Protein AF-A0A5C7FVX2-F1 (afdb_monomer)

Solvent-accessible surface area (backbone atoms only — not comparable to full-atom values): 11299 Å² total; per-residue (Å²): 140,82,82,84,81,80,79,76,75,79,78,76,76,77,78,76,92,72,53,63,82,30,28,30,67,42,74,41,25,54,63,59,58,52,49,40,52,74,72,66,53,52,76,73,73,36,56,40,67,46,84,62,44,87,59,34,26,39,33,36,26,33,60,50,100,92,51,70,44,72,27,18,56,64,58,38,46,74,44,75,40,48,85,84,50,41,65,59,50,17,45,56,36,39,66,71,66,55,58,84,66,44,72,50,76,57,78,65,23,32,37,45,44,56,89,72,63,48,35,33,53,54,83,69,39,64,71,59,53,59,60,48,51,79,77,41,91,45,45,50,31,36,31,34,15,27,40,59,32,28,38,35,27,32,61,72,35,68,69,13,50,52,45,45,51,53,51,27,46,50,63,41,64,73,57,96,60,99,60,48,41,40,60,60,45,28,30,59,52,95,94,40,60,40,73,51,85,78,130

pLDDT: mean 91.43, std 12.69, range [38.38, 98.44]

Secondary structure (DSSP, 8-state):
-------PPPPPPPPP---GGGEEEEEEETHHHHHHHHTT--GGGSPPEEEEETTEEEEEEEEETTEEEE--HHHHHHTT--TTTHHHHHHHHHHHHPPPPEEEEETTEEEEE-SSS-GGGGGG-HHHHHHHHTT-SSPEEEEEEETTEEEEEETT-HHHHHHHHHHHHHHHHSS--TT--EEEEEEEETTEEEE----

Structure (mmCIF, N/CA/C/O backbone):
data_AF-A0A5C7FVX2-F1
#
_entry.id   AF-A0A5C7FVX2-F1
#
loop_
_atom_site.group_PDB
_atom_site.id
_atom_site.type_symbol
_atom_site.label_atom_id
_atom_site.label_alt_id
_atom_site.label_comp_id
_atom_site.label_asym_id
_atom_site.label_entity_id
_atom_site.label_seq_id
_atom_site.pdbx_PDB_ins_code
_atom_site.Cartn_x
_atom_site.Cartn_y
_atom_site.Cartn_z
_atom_site.occupancy
_atom_site.B_iso_or_equiv
_atom_site.auth_seq_id
_atom_site.auth_comp_id
_atom_site.auth_asym_id
_atom_site.auth_atom_id
_atom_site.pdbx_PDB_model_num
ATOM 1 N N . MET A 1 1 ? -51.009 26.120 32.466 1.00 39.38 1 MET A N 1
ATOM 2 C CA . MET A 1 1 ? -50.169 24.927 32.713 1.00 39.38 1 MET A CA 1
ATOM 3 C C . MET A 1 1 ? -49.675 24.412 31.369 1.00 39.38 1 MET A C 1
ATOM 5 O O . MET A 1 1 ? -50.447 23.781 30.665 1.00 39.38 1 MET A O 1
ATOM 9 N N . PHE A 1 2 ? -48.442 24.737 30.978 1.00 38.38 2 PHE A N 1
ATOM 10 C CA . PHE A 1 2 ? -47.822 24.201 29.761 1.00 38.38 2 PHE A CA 1
ATOM 11 C C . PHE A 1 2 ? -46.741 23.203 30.174 1.00 38.38 2 PHE A C 1
ATOM 13 O O . PHE A 1 2 ? -45.760 23.574 30.814 1.00 38.38 2 PHE A O 1
ATOM 20 N N . GLY A 1 3 ? -46.975 21.924 29.875 1.00 38.41 3 GLY A N 1
ATOM 21 C CA . GLY A 1 3 ? -46.038 20.843 30.155 1.00 38.41 3 GLY A CA 1
ATOM 22 C C . GLY A 1 3 ? -44.831 20.913 29.224 1.00 38.41 3 GLY A C 1
ATOM 23 O O . GLY A 1 3 ? -44.979 20.899 28.003 1.00 38.41 3 GLY A O 1
ATOM 24 N N . LEU A 1 4 ? -43.630 20.971 29.804 1.00 46.22 4 LEU A N 1
ATOM 25 C CA . LEU A 1 4 ? -42.382 20.784 29.073 1.00 46.22 4 LEU A CA 1
ATOM 26 C C . LEU A 1 4 ? -42.212 19.302 28.719 1.00 46.22 4 LEU A C 1
ATOM 28 O O . LEU A 1 4 ? -41.817 18.490 29.557 1.00 46.22 4 LEU A O 1
ATOM 32 N N . PHE A 1 5 ? -42.447 18.954 27.456 1.00 53.72 5 PHE A N 1
ATOM 33 C CA . PHE A 1 5 ? -41.982 17.688 26.898 1.00 53.72 5 PHE A CA 1
ATOM 34 C C . PHE A 1 5 ? -40.469 17.766 26.659 1.00 53.72 5 PHE A C 1
ATOM 36 O O . PHE A 1 5 ? -40.002 18.384 25.702 1.00 53.72 5 PHE A O 1
ATOM 43 N N . LYS A 1 6 ? -39.680 17.122 27.527 1.00 51.12 6 LYS A N 1
ATOM 44 C CA . LYS A 1 6 ? -38.261 16.851 27.259 1.00 51.12 6 LYS A CA 1
ATOM 45 C C . LYS A 1 6 ? -38.165 15.797 26.152 1.00 51.12 6 LYS A C 1
ATOM 47 O O . LYS A 1 6 ? -38.436 14.621 26.388 1.00 51.12 6 LYS A O 1
ATOM 52 N N . LYS A 1 7 ? -37.778 16.208 24.941 1.00 51.56 7 LYS A N 1
ATOM 53 C CA . LYS A 1 7 ? -37.410 15.293 23.849 1.00 51.56 7 LYS A CA 1
ATOM 54 C C . LYS A 1 7 ? -36.173 14.498 24.294 1.00 51.56 7 LYS A C 1
ATOM 56 O O . LYS A 1 7 ? -35.118 15.090 24.512 1.00 51.56 7 LYS A O 1
ATOM 61 N N . LYS A 1 8 ? -36.299 13.177 24.478 1.00 49.28 8 LYS A N 1
ATOM 62 C CA . LYS A 1 8 ? -35.140 12.287 24.667 1.00 49.28 8 LYS A CA 1
ATOM 63 C C . LYS A 1 8 ? -34.257 12.390 23.422 1.00 49.28 8 LYS A C 1
ATOM 65 O O . LYS A 1 8 ? -34.765 12.259 22.309 1.00 49.28 8 LYS A O 1
ATOM 70 N N . ALA A 1 9 ? -32.960 12.623 23.616 1.00 54.03 9 ALA A N 1
ATOM 71 C CA . ALA A 1 9 ? -31.979 12.451 22.553 1.00 54.03 9 ALA A CA 1
ATOM 72 C C . ALA A 1 9 ? -32.095 11.017 21.996 1.00 54.03 9 ALA A C 1
ATOM 74 O O . ALA A 1 9 ? -32.355 10.097 22.783 1.00 54.03 9 ALA A O 1
ATOM 75 N N . PRO A 1 10 ? -31.963 10.811 20.673 1.00 47.91 10 PRO A N 1
ATOM 76 C CA . PRO A 1 10 ? -31.999 9.471 20.104 1.00 47.91 10 PRO A CA 1
ATOM 77 C C . PRO A 1 10 ? -30.923 8.614 20.776 1.00 47.91 10 PRO A C 1
ATOM 79 O O . PRO A 1 10 ? -29.793 9.065 20.966 1.00 47.91 10 PRO A O 1
ATOM 82 N N . ALA A 1 11 ? -31.294 7.399 21.184 1.00 54.09 11 ALA A N 1
ATOM 83 C CA . ALA A 1 11 ? -30.346 6.438 21.724 1.00 54.09 11 ALA A CA 1
ATOM 84 C C . ALA A 1 11 ? -29.250 6.209 20.678 1.00 54.09 11 ALA A C 1
ATOM 86 O O . ALA A 1 11 ? -29.548 5.872 19.532 1.00 54.09 11 ALA A O 1
ATOM 87 N N . GLN A 1 12 ? -27.997 6.442 21.061 1.00 54.94 12 GLN A N 1
ATOM 88 C CA . GLN A 1 12 ? -26.859 6.154 20.203 1.00 54.94 12 GLN A CA 1
ATOM 89 C C . GLN A 1 12 ? -26.894 4.659 19.880 1.00 54.94 12 GLN A C 1
ATOM 91 O O . GLN A 1 12 ? -26.916 3.840 20.800 1.00 54.94 12 GLN A O 1
ATOM 96 N N . ALA A 1 13 ? -26.990 4.311 18.593 1.00 59.88 13 ALA A N 1
ATOM 97 C CA . ALA A 1 13 ? -26.995 2.918 18.167 1.00 59.88 13 ALA A CA 1
ATOM 98 C C . ALA A 1 13 ? -25.776 2.216 18.778 1.00 59.88 13 ALA A C 1
ATOM 100 O O . ALA A 1 13 ? -24.664 2.748 18.724 1.00 59.88 13 ALA A O 1
ATOM 101 N N . ALA A 1 14 ? -26.000 1.062 19.411 1.00 68.94 14 ALA A N 1
ATOM 102 C CA . ALA A 1 14 ? -24.911 0.277 19.968 1.00 68.94 14 ALA A CA 1
ATOM 103 C C . ALA A 1 14 ? -23.912 -0.037 18.847 1.00 68.94 14 ALA A C 1
ATOM 105 O O . ALA A 1 14 ? -24.317 -0.419 17.747 1.00 68.94 14 ALA A O 1
ATOM 106 N N . LEU A 1 15 ? -22.620 0.160 19.116 1.00 71.44 15 LEU A N 1
ATOM 107 C CA . LEU A 1 15 ? -21.576 -0.219 18.170 1.00 71.44 15 LEU A CA 1
ATOM 108 C C . LEU A 1 15 ? -21.714 -1.718 17.851 1.00 71.44 15 LEU A C 1
ATOM 110 O O . LEU A 1 15 ? -22.021 -2.499 18.758 1.00 71.44 15 LEU A O 1
ATOM 114 N N . PRO A 1 16 ? -21.504 -2.131 16.589 1.00 80.94 16 PRO A N 1
ATOM 115 C CA . PRO A 1 16 ? -21.503 -3.545 16.248 1.00 80.94 16 PRO A CA 1
ATOM 116 C C . PRO A 1 16 ? -20.427 -4.274 17.061 1.00 80.94 16 PRO A C 1
ATOM 118 O O . PRO A 1 16 ? -19.396 -3.694 17.406 1.00 80.94 16 PRO A O 1
ATOM 121 N N . ALA A 1 17 ? -20.656 -5.552 17.361 1.00 89.38 17 ALA A N 1
ATOM 122 C CA . ALA A 1 17 ? -19.656 -6.385 18.017 1.00 89.38 17 ALA A CA 1
ATOM 123 C C . ALA A 1 17 ? -18.478 -6.629 17.057 1.00 89.38 17 ALA A C 1
ATOM 125 O O . ALA A 1 17 ? -18.563 -7.467 16.157 1.00 89.38 17 ALA A O 1
ATOM 126 N N . LEU A 1 18 ? -17.405 -5.857 17.236 1.00 96.19 18 LEU A N 1
ATOM 127 C CA . LEU A 1 18 ? -16.185 -5.943 16.438 1.00 96.19 18 LEU A CA 1
ATOM 128 C C . LEU A 1 18 ? -15.333 -7.141 16.859 1.00 96.19 18 LEU A C 1
ATOM 130 O O . LEU A 1 18 ? -15.353 -7.565 18.016 1.00 96.19 18 LEU A O 1
ATOM 134 N N . ARG A 1 19 ? -14.552 -7.666 15.917 1.00 97.00 19 ARG A N 1
ATOM 135 C CA . ARG A 1 19 ? -13.623 -8.776 16.138 1.00 97.00 19 ARG A CA 1
ATOM 136 C C . ARG A 1 19 ? -12.289 -8.520 15.449 1.00 97.00 19 ARG A C 1
ATOM 138 O O . ARG A 1 19 ? -12.215 -7.832 14.434 1.00 97.00 19 ARG A O 1
ATOM 145 N N . ALA A 1 20 ? -11.227 -9.111 15.987 1.00 97.25 20 ALA A N 1
ATOM 146 C CA . ALA A 1 20 ? -9.883 -8.961 15.438 1.00 97.25 20 ALA A CA 1
ATOM 147 C C . ALA A 1 20 ? -9.730 -9.558 14.023 1.00 97.25 20 ALA A C 1
ATOM 149 O O . ALA A 1 20 ? -8.911 -9.073 13.251 1.00 97.25 20 ALA A O 1
ATOM 150 N N . ASP A 1 21 ? -10.525 -10.568 13.655 1.00 97.06 21 ASP A N 1
ATOM 151 C CA . ASP A 1 21 ? -10.531 -11.181 12.314 1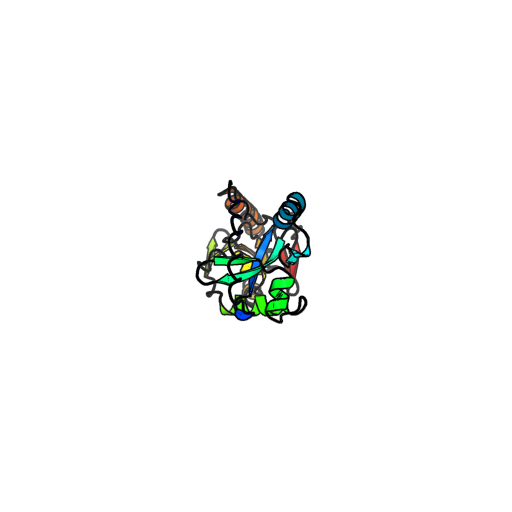.00 97.06 21 ASP A CA 1
ATOM 152 C C . ASP A 1 21 ? -11.129 -10.268 11.227 1.00 97.06 21 ASP A C 1
ATOM 154 O O . ASP A 1 21 ? -10.927 -10.512 10.041 1.00 97.06 21 ASP A O 1
ATOM 158 N N . GLN A 1 22 ? -11.816 -9.195 11.625 1.00 97.31 22 GLN A N 1
ATOM 159 C CA . GLN A 1 22 ? -12.354 -8.172 10.727 1.00 97.31 22 GLN A CA 1
ATOM 160 C C . GLN A 1 22 ? -11.348 -7.054 10.434 1.00 97.31 22 GLN A C 1
ATOM 162 O O . GLN A 1 22 ? -11.609 -6.224 9.568 1.00 97.31 22 GLN A O 1
ATOM 167 N N . LEU A 1 23 ? -10.225 -6.986 11.159 1.00 98.00 23 LEU A N 1
ATOM 168 C CA . LEU A 1 23 ? -9.218 -5.948 10.946 1.00 98.00 23 LEU A CA 1
ATOM 169 C C . LEU A 1 23 ? -8.542 -6.131 9.592 1.00 98.00 23 LEU A C 1
ATOM 171 O O . LEU A 1 23 ? -7.898 -7.150 9.352 1.00 98.00 23 LEU A O 1
ATOM 175 N N . GLN A 1 24 ? -8.640 -5.108 8.753 1.00 97.75 24 GLN A N 1
ATOM 176 C CA . GLN A 1 24 ? -8.070 -5.062 7.419 1.00 97.75 24 GLN A CA 1
ATOM 177 C C . GLN A 1 24 ? -7.277 -3.761 7.223 1.00 97.75 24 GLN A C 1
ATOM 179 O O . GLN A 1 24 ? -7.718 -2.687 7.655 1.00 97.75 24 GLN A O 1
ATOM 184 N N . PRO A 1 25 ? -6.095 -3.814 6.585 1.00 97.81 25 PRO A N 1
ATOM 185 C CA . PRO A 1 25 ? -5.333 -2.625 6.259 1.00 97.81 25 PRO A CA 1
ATOM 186 C C . PRO A 1 25 ? -5.957 -1.898 5.059 1.00 97.81 25 PRO A C 1
ATOM 188 O O . PRO A 1 25 ? -6.613 -2.480 4.190 1.00 97.81 25 PRO A O 1
ATOM 191 N N . ARG A 1 26 ? -5.735 -0.589 5.006 1.00 96.38 26 ARG A N 1
ATOM 192 C CA . ARG A 1 26 ? -6.178 0.316 3.944 1.00 96.38 26 ARG A CA 1
ATOM 193 C C . ARG A 1 26 ? -5.058 1.293 3.644 1.00 96.38 26 ARG A C 1
ATOM 195 O O . ARG A 1 26 ? -4.576 1.963 4.559 1.00 96.38 26 ARG A O 1
ATOM 202 N N . LEU A 1 27 ? -4.684 1.433 2.376 1.00 97.31 27 LEU A N 1
ATOM 203 C CA . LEU A 1 27 ? -3.758 2.491 1.983 1.00 97.31 27 LEU A CA 1
ATOM 204 C C . LEU A 1 27 ? -4.485 3.821 1.826 1.00 97.31 27 LEU A C 1
ATOM 206 O O . LEU A 1 27 ? -5.611 3.890 1.323 1.00 97.31 27 LEU A O 1
ATOM 210 N N . LYS A 1 28 ? -3.827 4.880 2.289 1.00 97.19 28 LYS A N 1
ATOM 211 C CA . LYS A 1 28 ? -4.269 6.267 2.153 1.00 97.19 28 LYS A CA 1
ATOM 212 C C . LYS A 1 28 ? -3.072 7.135 1.786 1.00 97.19 28 LYS A C 1
ATOM 214 O O . LYS A 1 28 ? -1.936 6.820 2.134 1.00 97.19 28 LYS A O 1
ATOM 219 N N . HIS A 1 29 ? -3.345 8.254 1.129 1.00 97.44 29 HIS A N 1
ATOM 220 C CA . HIS A 1 29 ? -2.388 9.346 1.020 1.00 97.44 29 HIS A CA 1
ATOM 221 C C . HIS A 1 29 ? -2.312 10.114 2.351 1.00 97.44 29 HIS A C 1
ATOM 223 O O . HIS A 1 29 ? -3.328 10.262 3.038 1.00 97.44 29 HIS A O 1
ATOM 229 N N . ILE A 1 30 ? -1.152 10.677 2.698 1.00 96.81 30 ILE A N 1
ATOM 230 C CA . ILE A 1 30 ? -0.938 11.454 3.936 1.00 96.81 30 ILE A CA 1
ATOM 231 C C . ILE A 1 30 ? -1.918 12.632 4.104 1.00 96.81 30 ILE A C 1
ATOM 233 O O . ILE A 1 30 ? -2.244 13.039 5.221 1.00 96.81 30 ILE A O 1
ATOM 237 N N . ASN A 1 31 ? -2.459 13.146 2.995 1.00 95.62 31 ASN A N 1
ATOM 238 C CA . ASN A 1 31 ? -3.497 14.185 3.000 1.00 95.62 31 ASN A CA 1
ATOM 239 C C . ASN A 1 31 ? -4.766 13.763 3.751 1.00 95.62 31 ASN A C 1
ATOM 241 O O . ASN A 1 31 ? -5.461 14.631 4.267 1.00 95.62 31 ASN A O 1
ATOM 245 N N . PHE A 1 32 ? -5.047 12.462 3.865 1.00 95.81 32 PHE A N 1
ATOM 246 C CA . PHE A 1 32 ? -6.149 11.962 4.683 1.00 95.81 32 PHE A CA 1
ATOM 247 C C . PHE A 1 32 ? -6.011 12.412 6.146 1.00 95.81 32 PHE A C 1
ATOM 249 O O . PHE A 1 32 ? -6.950 12.974 6.704 1.00 95.81 32 PHE A O 1
ATOM 256 N N . LEU A 1 33 ? -4.826 12.253 6.745 1.00 95.31 33 LEU A N 1
ATOM 257 C CA . LEU A 1 33 ? -4.579 12.686 8.126 1.00 95.31 33 LEU A CA 1
ATOM 258 C C . LEU A 1 33 ? -4.573 14.211 8.251 1.00 95.31 33 LEU A C 1
ATOM 260 O O . LEU A 1 33 ? -5.136 14.753 9.199 1.00 95.31 33 LEU A O 1
ATOM 264 N N . ARG A 1 34 ? -4.002 14.912 7.261 1.00 95.2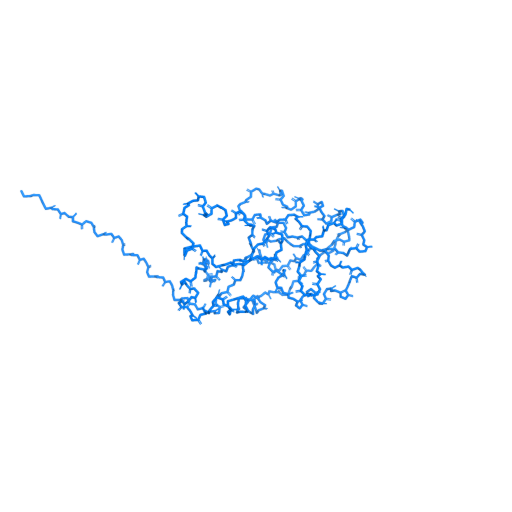5 34 ARG A N 1
ATOM 265 C CA . ARG A 1 34 ? -4.022 16.386 7.216 1.00 95.25 34 ARG A CA 1
ATOM 266 C C . ARG A 1 34 ? -5.455 16.924 7.193 1.00 95.25 34 ARG A C 1
ATOM 268 O O . ARG A 1 34 ? -5.748 17.896 7.880 1.00 95.25 34 ARG A O 1
ATOM 275 N N . ALA A 1 35 ? -6.353 16.273 6.452 1.00 95.06 35 ALA A N 1
ATOM 276 C CA . ALA A 1 35 ? -7.765 16.640 6.403 1.00 95.06 35 ALA A CA 1
ATOM 277 C C . ALA A 1 35 ? -8.471 16.408 7.749 1.00 95.06 35 ALA A C 1
ATOM 279 O O . ALA A 1 35 ? -9.212 17.281 8.195 1.00 95.06 35 ALA A O 1
ATOM 280 N N . LEU A 1 36 ? -8.207 15.284 8.430 1.00 96.19 36 LEU A N 1
ATOM 281 C CA . LEU A 1 36 ? -8.737 15.030 9.778 1.00 96.19 36 LEU A CA 1
ATOM 282 C C . LEU A 1 36 ? -8.264 16.093 10.778 1.00 96.19 36 LEU A C 1
ATOM 284 O O . LEU A 1 36 ? -9.067 16.622 11.546 1.00 96.19 36 LEU A O 1
ATOM 288 N N . GLN A 1 37 ? -6.979 16.446 10.732 1.00 95.56 37 GLN A N 1
ATOM 289 C CA . GLN A 1 37 ? -6.411 17.489 11.582 1.00 95.56 37 GLN A CA 1
ATOM 290 C C . GLN A 1 37 ? -7.037 18.860 11.296 1.00 95.56 37 GLN A C 1
ATOM 292 O O . GLN A 1 37 ? -7.429 19.556 12.229 1.00 95.56 37 GLN A O 1
ATOM 297 N N . ALA A 1 38 ? -7.172 19.237 10.021 1.00 96.94 38 ALA A N 1
ATOM 298 C CA . ALA A 1 38 ? -7.797 20.497 9.619 1.00 96.94 38 ALA A CA 1
ATOM 299 C C . ALA A 1 38 ? -9.277 20.577 10.034 1.00 96.94 38 ALA A C 1
ATOM 301 O O . ALA A 1 38 ? -9.764 21.653 10.372 1.00 96.94 38 ALA A O 1
ATOM 302 N N . ALA A 1 39 ? -9.975 19.439 10.062 1.00 97.25 39 ALA A N 1
ATOM 303 C CA . ALA A 1 39 ? -11.342 19.327 10.564 1.00 97.25 39 ALA A CA 1
ATOM 304 C C . ALA A 1 39 ? -11.439 19.310 12.106 1.00 97.25 39 ALA A C 1
ATOM 306 O O . ALA A 1 39 ? -12.541 19.224 12.644 1.00 97.25 39 ALA A O 1
ATOM 307 N N . GLY A 1 40 ? -10.313 19.381 12.825 1.00 97.62 40 GLY A N 1
ATOM 308 C CA . GLY A 1 40 ? -10.281 19.380 14.287 1.00 97.62 40 GLY A CA 1
ATOM 309 C C . GLY A 1 40 ? -10.573 18.017 14.919 1.00 97.62 40 GLY A C 1
ATOM 310 O O . GLY A 1 40 ? -10.962 17.969 16.083 1.00 97.62 40 GLY A O 1
ATOM 311 N N . VAL A 1 41 ? -10.404 16.914 14.177 1.00 97.19 41 VAL A N 1
ATOM 312 C CA . VAL A 1 41 ? -10.612 15.558 14.707 1.00 97.19 41 VAL A CA 1
ATOM 313 C C . VAL A 1 41 ? -9.508 15.235 15.722 1.00 97.19 41 VAL A C 1
ATOM 315 O O . VAL A 1 41 ? -8.331 15.207 15.338 1.00 97.19 41 VAL A O 1
ATOM 318 N N . PRO A 1 42 ? -9.851 14.959 16.995 1.00 95.88 42 PRO A N 1
ATOM 319 C CA . PRO A 1 42 ? -8.864 14.650 18.026 1.00 95.88 42 PRO A CA 1
ATOM 320 C C . PRO A 1 42 ? -8.042 13.395 17.689 1.00 95.88 42 PRO A C 1
ATOM 322 O O . PRO A 1 42 ? -8.613 12.448 17.139 1.00 95.88 42 PRO A O 1
ATOM 325 N N . PRO A 1 43 ? -6.736 13.334 18.018 1.00 92.69 43 PRO A N 1
ATOM 326 C CA . PRO A 1 43 ? -5.872 12.195 17.690 1.00 92.69 43 PRO A CA 1
ATOM 327 C C . PRO A 1 43 ? -6.424 10.824 18.111 1.00 92.69 43 PRO A C 1
ATOM 329 O O . PRO A 1 43 ? -6.304 9.857 17.367 1.00 92.69 43 PRO A O 1
ATOM 332 N N . GLU A 1 44 ? -7.090 10.733 19.261 1.00 93.69 44 GLU A N 1
ATOM 333 C CA . GLU A 1 44 ? -7.699 9.501 19.777 1.00 93.69 44 GLU A CA 1
ATOM 334 C C . GLU A 1 44 ? -8.935 9.033 18.986 1.00 93.69 44 GLU A C 1
ATOM 336 O O . GLU A 1 44 ? -9.356 7.880 19.104 1.00 93.69 44 GLU A O 1
ATOM 341 N N . GLN A 1 45 ? -9.514 9.923 18.178 1.00 95.38 45 GLN A N 1
ATOM 342 C CA . GLN A 1 45 ? -10.618 9.635 17.259 1.00 95.38 45 GLN A CA 1
ATOM 343 C C . GLN A 1 45 ? -10.136 9.432 15.819 1.00 95.38 45 GLN A C 1
ATOM 345 O O . GLN A 1 45 ? -10.920 9.023 14.961 1.00 95.38 45 GLN A O 1
ATOM 350 N N . GLN A 1 46 ? -8.860 9.700 15.537 1.00 97.00 46 GLN A N 1
ATOM 351 C CA . GLN A 1 46 ? -8.277 9.399 14.239 1.00 97.00 46 GLN A CA 1
ATOM 352 C C . GLN A 1 46 ? -8.013 7.891 14.116 1.00 97.00 46 GLN A C 1
ATOM 354 O O . GLN A 1 46 ? -7.785 7.206 15.118 1.00 97.00 46 GLN A O 1
ATOM 359 N N . PRO A 1 47 ? -8.034 7.340 12.893 1.00 97.56 47 PRO A N 1
ATOM 360 C CA . PRO A 1 47 ? -7.694 5.942 12.688 1.00 97.56 47 PRO A CA 1
ATOM 361 C C . PRO A 1 47 ? -6.244 5.666 13.089 1.00 97.56 47 PRO A C 1
ATOM 363 O O . PRO A 1 47 ? -5.343 6.454 12.779 1.00 97.56 47 PRO A O 1
ATOM 366 N N . SER A 1 48 ? -6.008 4.517 13.720 1.00 98.19 48 SER A N 1
ATOM 367 C CA . SER A 1 48 ? -4.665 3.972 13.892 1.00 98.19 48 SER A CA 1
ATOM 368 C C . SER A 1 48 ? -3.986 3.869 12.526 1.00 98.19 48 SER A C 1
ATOM 370 O O . SER A 1 48 ? -4.606 3.459 11.538 1.00 98.19 48 SER A O 1
ATOM 372 N N . HIS A 1 49 ? -2.721 4.276 12.459 1.00 98.00 49 HIS A N 1
ATOM 373 C CA . HIS A 1 49 ? -1.986 4.351 11.205 1.00 98.00 49 HIS A CA 1
ATOM 374 C C . HIS A 1 49 ? -0.475 4.221 11.404 1.00 98.00 49 HIS A C 1
ATOM 376 O O . HIS A 1 49 ? 0.033 4.391 12.511 1.00 98.00 49 HIS A O 1
ATOM 382 N N . ALA A 1 50 ? 0.233 3.935 10.315 1.00 97.44 50 ALA A N 1
ATOM 383 C CA . ALA A 1 50 ? 1.690 3.943 10.246 1.00 97.44 50 ALA A CA 1
ATOM 384 C C . ALA A 1 50 ? 2.155 4.426 8.858 1.00 97.44 50 ALA A C 1
ATOM 386 O O . ALA A 1 50 ? 1.447 4.196 7.872 1.00 97.44 50 ALA A O 1
ATOM 387 N N . PRO A 1 51 ? 3.328 5.073 8.741 1.00 97.69 51 PRO A N 1
ATOM 388 C CA . PRO A 1 51 ? 3.946 5.339 7.444 1.00 97.69 51 PRO A CA 1
ATOM 389 C C . PRO A 1 51 ? 4.218 4.040 6.674 1.00 97.69 51 PRO A C 1
ATOM 391 O O . PRO A 1 51 ? 4.583 3.035 7.284 1.00 97.69 51 PRO A O 1
ATOM 394 N N . LEU A 1 52 ? 4.064 4.067 5.347 1.00 97.69 52 LEU A N 1
ATOM 395 C CA . LEU A 1 52 ? 4.479 2.974 4.462 1.00 97.69 52 LEU A CA 1
ATOM 396 C C . LEU A 1 52 ? 5.736 3.357 3.676 1.00 97.69 52 LEU A C 1
ATOM 398 O O . LEU A 1 52 ? 6.797 2.780 3.881 1.00 97.69 52 LEU A O 1
ATOM 402 N N . CYS A 1 53 ? 5.605 4.319 2.764 1.00 97.81 53 CYS A N 1
ATOM 403 C CA . CYS A 1 53 ? 6.687 4.817 1.921 1.00 97.81 53 CYS A CA 1
ATOM 404 C C . CYS A 1 53 ? 6.249 6.136 1.282 1.00 97.81 53 CYS A C 1
ATOM 406 O O . CYS A 1 53 ? 5.106 6.240 0.832 1.00 97.81 53 CYS A O 1
ATOM 408 N N . GLY A 1 54 ? 7.139 7.130 1.247 1.00 96.44 54 GLY A N 1
ATOM 409 C CA . GLY A 1 54 ? 6.828 8.448 0.698 1.00 96.44 54 GLY A CA 1
ATOM 410 C C . GLY A 1 54 ? 5.564 9.046 1.316 1.00 96.44 54 GLY A C 1
ATOM 411 O O . GLY A 1 54 ? 5.484 9.251 2.527 1.00 96.44 54 GLY A O 1
ATOM 412 N N . GLU A 1 55 ? 4.568 9.309 0.477 1.00 97.06 55 GLU A N 1
ATOM 413 C CA . GLU A 1 55 ? 3.286 9.901 0.875 1.00 97.06 55 GLU A CA 1
ATOM 414 C C . GLU A 1 55 ? 2.216 8.879 1.286 1.00 97.06 55 GLU A C 1
ATOM 416 O O . GLU A 1 55 ? 1.111 9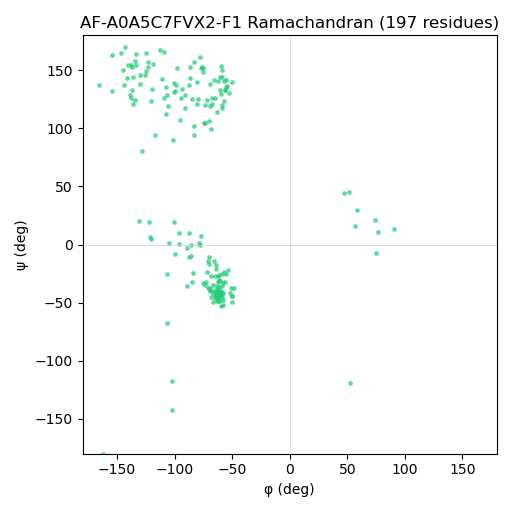.266 1.686 1.00 97.06 55 GLU A O 1
ATOM 421 N N . LEU A 1 56 ? 2.514 7.581 1.187 1.00 98.44 56 LEU A N 1
ATOM 422 C CA . LEU A 1 56 ? 1.580 6.518 1.533 1.00 98.44 56 LEU A CA 1
ATOM 423 C C . LEU A 1 56 ? 1.660 6.167 3.016 1.00 98.44 56 LEU A C 1
ATOM 425 O O . LEU A 1 56 ? 2.735 5.987 3.597 1.00 98.44 56 LEU A O 1
ATOM 429 N N . ILE A 1 57 ? 0.484 5.991 3.605 1.00 98.25 57 ILE A N 1
ATOM 430 C CA . ILE A 1 57 ? 0.297 5.480 4.959 1.00 98.25 57 ILE A CA 1
ATOM 431 C C . ILE A 1 57 ? -0.597 4.241 4.924 1.00 98.25 57 ILE A C 1
ATOM 433 O O . ILE A 1 57 ? -1.476 4.105 4.066 1.00 98.25 57 ILE A O 1
ATOM 437 N N . VAL A 1 58 ? -0.407 3.366 5.905 1.00 98.44 58 VAL A N 1
ATOM 438 C CA . VAL A 1 58 ? -1.339 2.286 6.221 1.00 98.4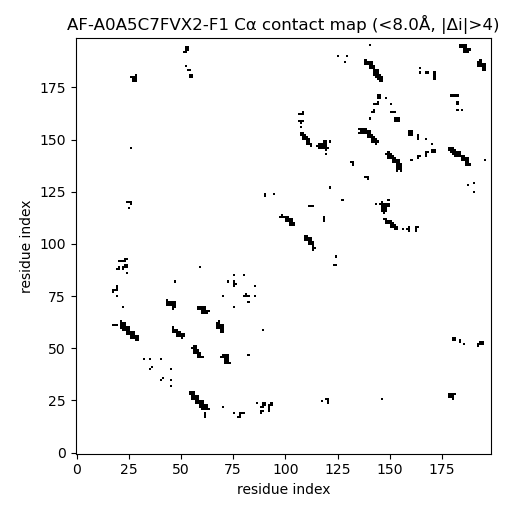4 58 VAL A CA 1
ATOM 439 C C . VAL A 1 58 ? -2.276 2.778 7.313 1.00 98.44 58 VAL A C 1
ATOM 441 O O . VAL A 1 58 ? -1.827 3.226 8.363 1.00 98.44 58 VAL A O 1
ATOM 444 N N . THR A 1 59 ? -3.574 2.684 7.066 1.00 98.19 59 THR A N 1
ATOM 445 C CA . THR A 1 59 ? -4.644 2.828 8.061 1.00 98.19 59 THR A CA 1
ATOM 446 C C . THR A 1 59 ? -5.335 1.481 8.243 1.00 98.19 59 THR A C 1
ATOM 448 O O . THR A 1 59 ? -5.135 0.577 7.433 1.00 98.19 59 THR A O 1
ATOM 451 N N . TYR A 1 60 ? -6.154 1.332 9.280 1.00 98.44 60 TYR A N 1
ATOM 452 C CA . TYR A 1 60 ? -6.859 0.078 9.552 1.00 98.44 60 TYR A CA 1
ATOM 453 C C . TYR A 1 60 ? -8.363 0.311 9.645 1.00 98.44 60 TYR A C 1
ATOM 455 O O . TYR A 1 60 ? -8.816 1.382 10.059 1.00 98.44 60 TYR A O 1
ATOM 463 N N . ALA A 1 61 ? -9.137 -0.697 9.262 1.00 97.56 61 ALA A N 1
ATOM 464 C CA . ALA A 1 61 ? -10.585 -0.710 9.381 1.00 97.56 61 ALA A CA 1
ATOM 465 C C . ALA A 1 61 ? -11.072 -2.095 9.814 1.00 97.56 61 ALA A C 1
ATOM 467 O O . ALA A 1 61 ? -10.405 -3.094 9.571 1.00 97.56 61 ALA A O 1
ATOM 468 N N . PHE A 1 62 ? -12.231 -2.139 10.457 1.00 98.06 62 PHE A N 1
ATOM 469 C CA . PHE A 1 62 ? -12.999 -3.355 10.663 1.00 98.06 62 PHE A CA 1
ATOM 470 C C . PHE A 1 62 ? -13.966 -3.519 9.498 1.00 98.06 62 PHE A C 1
ATOM 472 O O . PHE A 1 62 ? -14.849 -2.674 9.325 1.00 98.06 62 PHE A O 1
ATOM 479 N N . ASP A 1 63 ? -13.818 -4.594 8.736 1.00 95.69 63 ASP A N 1
ATOM 480 C CA . ASP A 1 63 ? -14.756 -4.938 7.676 1.00 95.69 63 ASP A CA 1
ATOM 481 C C . ASP A 1 63 ? -16.000 -5.615 8.255 1.00 95.69 63 ASP A C 1
ATOM 483 O O . ASP A 1 63 ? -15.955 -6.600 9.003 1.00 95.69 63 ASP A O 1
ATOM 487 N N . LEU A 1 64 ? -17.139 -5.027 7.923 1.00 94.56 64 LEU A N 1
ATOM 488 C CA . LEU A 1 64 ? -18.478 -5.478 8.267 1.00 94.56 64 LEU A CA 1
ATOM 489 C C . LEU A 1 64 ? -19.149 -5.997 6.982 1.00 94.56 64 LEU A C 1
ATOM 491 O O . LEU A 1 64 ? -18.663 -5.704 5.892 1.00 94.56 64 LEU A O 1
ATOM 495 N N . PRO A 1 65 ? -20.269 -6.737 7.073 1.00 90.50 65 PRO A N 1
ATOM 496 C CA . PRO A 1 65 ? -20.898 -7.334 5.891 1.00 90.50 65 PRO A CA 1
ATOM 497 C C . PRO A 1 65 ? -21.163 -6.355 4.735 1.00 90.50 65 PRO A C 1
ATOM 499 O O . PRO A 1 65 ? -20.870 -6.684 3.594 1.00 90.50 65 PRO A O 1
ATOM 502 N N . ASP A 1 66 ? -21.639 -5.141 5.038 1.00 88.94 66 ASP A N 1
ATOM 503 C CA . ASP A 1 66 ? -22.033 -4.146 4.024 1.00 88.94 66 ASP A CA 1
ATOM 504 C C . ASP A 1 66 ? -21.264 -2.817 4.133 1.00 88.94 66 ASP A C 1
ATOM 506 O O . ASP A 1 66 ? -21.618 -1.815 3.511 1.00 88.94 66 ASP A O 1
ATOM 510 N N . SER A 1 67 ? -20.260 -2.743 5.007 1.00 92.69 67 SER A N 1
ATOM 511 C CA . SER A 1 67 ? -19.551 -1.493 5.295 1.00 92.69 67 SER A CA 1
ATOM 512 C C . SER A 1 67 ? -18.214 -1.761 5.969 1.00 92.69 67 SER A C 1
ATOM 514 O O . SER A 1 67 ? -17.852 -2.897 6.246 1.00 92.69 67 SER A O 1
ATOM 516 N N . PHE A 1 68 ? -17.479 -0.704 6.282 1.00 94.19 68 PHE A N 1
ATOM 517 C CA . PHE A 1 68 ? -16.329 -0.800 7.163 1.00 94.19 68 PHE A CA 1
ATOM 518 C C . PHE A 1 68 ? -16.359 0.325 8.189 1.00 94.19 68 PHE A C 1
ATOM 520 O O . PHE A 1 68 ? -16.958 1.383 7.978 1.00 94.19 68 PHE A O 1
ATOM 527 N N . MET A 1 69 ? -15.666 0.107 9.300 1.00 95.88 69 MET A N 1
ATOM 528 C CA . MET A 1 69 ? -15.467 1.103 10.345 1.00 95.88 69 MET A CA 1
ATOM 529 C C . MET A 1 69 ? -13.974 1.354 10.518 1.00 95.88 69 MET A C 1
ATOM 531 O O . MET A 1 69 ? -13.227 0.421 10.792 1.00 95.88 69 MET A O 1
ATOM 535 N N . MET A 1 70 ? -13.520 2.602 10.377 1.00 96.62 70 MET A N 1
ATOM 536 C CA . MET A 1 70 ? -12.108 2.921 10.610 1.00 96.62 70 MET A CA 1
ATOM 537 C C . MET A 1 70 ? -11.719 2.577 12.051 1.00 96.62 70 MET A C 1
ATOM 539 O O . MET A 1 70 ? -12.420 2.931 12.999 1.00 96.62 70 MET A O 1
ATOM 543 N N . ALA A 1 71 ? -10.594 1.889 12.211 1.00 97.81 71 ALA A N 1
ATOM 544 C CA . ALA A 1 71 ? -10.134 1.404 13.498 1.00 97.81 71 ALA A CA 1
ATOM 545 C C . ALA A 1 71 ? -9.387 2.524 14.232 1.00 97.81 71 ALA A C 1
ATOM 547 O O . ALA A 1 71 ? -8.241 2.833 13.912 1.00 97.81 71 ALA A O 1
ATOM 548 N N . THR A 1 72 ? -10.046 3.157 15.201 1.00 97.69 72 THR A N 1
ATOM 549 C CA . THR A 1 72 ? -9.396 4.077 16.147 1.00 97.69 72 THR A CA 1
ATOM 550 C C . THR A 1 72 ? -8.650 3.285 17.226 1.00 97.69 72 THR A C 1
ATOM 552 O O . THR A 1 72 ? -8.991 2.118 17.453 1.00 97.69 72 THR A O 1
ATOM 555 N N . PRO A 1 73 ? -7.693 3.891 17.957 1.00 97.00 73 PRO A N 1
ATOM 556 C CA . PRO A 1 73 ? -6.972 3.205 19.032 1.00 97.00 73 PRO A CA 1
ATOM 557 C C . PRO A 1 73 ? -7.899 2.500 20.033 1.00 97.00 73 PRO A C 1
ATOM 559 O O . PRO A 1 73 ? -7.718 1.322 20.329 1.00 97.00 73 PRO A O 1
ATOM 562 N N . LYS A 1 74 ? -8.975 3.175 20.455 1.00 95.62 74 LYS A N 1
ATOM 563 C CA . LYS A 1 74 ? -9.966 2.613 21.383 1.00 95.62 74 LYS A CA 1
ATOM 564 C C . LYS A 1 74 ? -10.708 1.397 20.812 1.00 95.62 74 LYS A C 1
ATOM 566 O O . LYS A 1 74 ? -11.005 0.460 21.548 1.00 95.62 74 LYS A O 1
ATOM 571 N N . LEU A 1 75 ? -11.038 1.403 19.517 1.00 96.50 75 LEU A N 1
ATOM 572 C CA . LEU A 1 75 ? -11.704 0.263 18.878 1.00 96.50 75 LEU A CA 1
ATOM 573 C C . LEU A 1 75 ? -10.754 -0.931 18.734 1.00 96.50 75 LEU A C 1
ATOM 575 O O . LEU A 1 75 ? -11.169 -2.066 18.955 1.00 96.50 75 LEU A O 1
ATOM 579 N N . VAL A 1 76 ? -9.479 -0.682 18.432 1.00 97.31 76 VAL A N 1
ATOM 580 C CA . VAL A 1 76 ? -8.438 -1.721 18.390 1.00 97.31 76 VAL A CA 1
ATOM 581 C C . VAL A 1 76 ? -8.258 -2.369 19.770 1.00 97.31 76 VAL A C 1
ATOM 583 O O . VAL A 1 76 ? -8.284 -3.594 19.884 1.00 97.31 76 VAL A O 1
ATOM 586 N N . GLU A 1 77 ? -8.188 -1.566 20.834 1.00 95.94 77 GLU A N 1
ATOM 587 C CA . GLU A 1 77 ? -8.129 -2.069 22.214 1.00 95.94 77 GLU A CA 1
ATOM 588 C C . GLU A 1 77 ? -9.375 -2.881 22.594 1.00 95.94 77 GLU A C 1
ATOM 590 O O . GLU A 1 77 ? -9.265 -3.898 23.280 1.00 95.94 77 GLU A O 1
ATOM 595 N N . SER A 1 78 ? -10.560 -2.484 22.115 1.00 95.31 78 SER A N 1
ATOM 596 C CA . SER A 1 78 ? -11.818 -3.173 22.437 1.00 95.31 78 SER A CA 1
ATOM 597 C C . SER A 1 78 ? -11.894 -4.614 21.922 1.00 95.31 78 SER A C 1
ATOM 599 O O . SER A 1 78 ? -12.654 -5.413 22.465 1.00 95.31 78 SER A O 1
ATOM 601 N N . VAL A 1 79 ? -11.083 -4.960 20.916 1.00 96.75 79 VAL A N 1
ATOM 602 C CA . VAL A 1 79 ? -10.945 -6.330 20.394 1.00 96.75 79 VAL A CA 1
ATOM 603 C C . VAL A 1 79 ? -9.689 -7.039 20.916 1.00 96.75 79 VAL A C 1
ATOM 605 O O . VAL A 1 79 ? -9.247 -8.022 20.325 1.00 96.75 79 VAL A O 1
ATOM 608 N N . ALA A 1 80 ? -9.116 -6.544 22.020 1.00 96.88 80 ALA A N 1
ATOM 609 C CA . ALA A 1 80 ? -7.918 -7.072 22.676 1.00 96.88 80 ALA A CA 1
ATOM 610 C C . ALA A 1 80 ? -6.669 -7.126 21.773 1.00 96.88 80 ALA A C 1
ATOM 612 O O . ALA A 1 80 ? -5.788 -7.966 21.961 1.00 96.88 80 ALA A O 1
ATOM 613 N N . VAL A 1 81 ? -6.573 -6.213 20.802 1.00 97.62 81 VAL A N 1
ATOM 614 C CA . VAL A 1 81 ? -5.392 -6.053 19.948 1.00 97.62 81 VAL A CA 1
ATOM 615 C C . VAL A 1 81 ? -4.560 -4.880 20.462 1.00 97.62 81 VAL A C 1
ATOM 617 O O . VAL A 1 81 ? -5.083 -3.802 20.728 1.00 97.62 81 VAL A O 1
ATOM 620 N N . SER A 1 82 ? -3.249 -5.074 20.610 1.00 96.50 82 SER A N 1
ATOM 621 C CA . SER A 1 82 ? -2.331 -3.978 20.934 1.00 96.50 82 SER A CA 1
ATOM 622 C C . SER A 1 82 ? -1.923 -3.210 19.675 1.00 96.50 82 SER A C 1
ATOM 624 O O . SER A 1 82 ? -1.889 -3.762 18.573 1.00 96.50 82 SER A O 1
ATOM 626 N N . ALA A 1 83 ? -1.501 -1.953 19.839 1.00 93.25 83 ALA A N 1
ATOM 627 C CA . ALA A 1 83 ? -0.945 -1.159 18.740 1.00 93.25 83 ALA A CA 1
ATOM 628 C C . ALA A 1 83 ? 0.260 -1.839 18.055 1.00 93.25 83 ALA A C 1
ATOM 630 O O . ALA A 1 83 ? 0.442 -1.703 16.849 1.00 93.25 83 ALA A O 1
ATOM 631 N N . THR A 1 84 ? 1.059 -2.605 18.807 1.00 96.56 84 THR A N 1
ATOM 632 C CA . THR A 1 84 ? 2.212 -3.351 18.281 1.00 96.56 84 THR A CA 1
ATOM 633 C C . THR A 1 84 ? 1.816 -4.608 17.504 1.00 96.56 84 THR A C 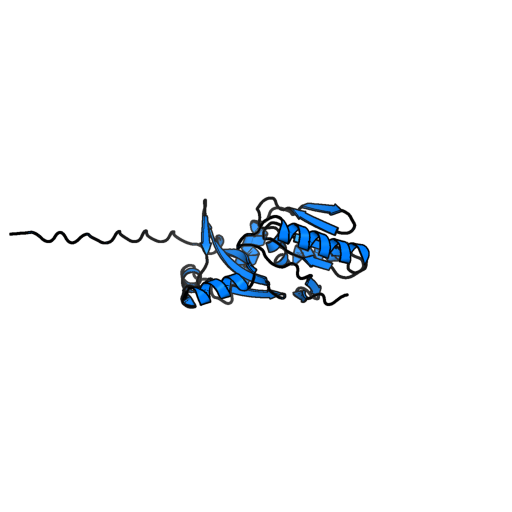1
ATOM 635 O O . THR A 1 84 ? 2.494 -4.960 16.544 1.00 96.56 84 THR A O 1
ATOM 638 N N . ALA A 1 85 ? 0.723 -5.277 17.883 1.00 97.56 85 ALA A N 1
ATOM 639 C CA . ALA A 1 85 ? 0.235 -6.481 17.208 1.00 97.56 85 ALA A CA 1
ATOM 640 C C . ALA A 1 85 ? -0.632 -6.166 15.976 1.00 97.56 85 ALA A C 1
ATOM 642 O O . ALA A 1 85 ? -0.719 -6.983 15.056 1.00 97.56 85 ALA A O 1
ATOM 643 N N . LEU A 1 86 ? -1.254 -4.982 15.945 1.00 98.25 86 LEU A N 1
ATOM 644 C CA . LEU A 1 86 ? -2.190 -4.556 14.903 1.00 98.25 86 LEU A CA 1
ATOM 645 C C . LEU A 1 86 ? -1.665 -4.747 13.465 1.00 98.25 86 LEU A C 1
ATOM 647 O O . LEU A 1 86 ? -2.388 -5.361 12.678 1.00 98.25 86 LEU A O 1
ATOM 651 N N . PRO A 1 87 ? -0.441 -4.310 13.092 1.00 97.75 87 PRO A N 1
ATOM 652 C CA . PRO A 1 87 ? 0.033 -4.460 11.716 1.00 97.75 87 PRO A CA 1
ATOM 653 C C . PRO A 1 87 ? 0.139 -5.925 11.279 1.00 97.75 87 PRO A C 1
ATOM 655 O O . PRO A 1 87 ? -0.213 -6.257 10.148 1.00 97.75 87 PRO A O 1
ATOM 658 N N . GLY A 1 88 ? 0.597 -6.806 12.176 1.00 97.31 88 GLY A N 1
ATOM 659 C CA . GLY A 1 88 ? 0.743 -8.235 11.896 1.00 97.31 88 GLY A CA 1
ATOM 660 C C . GLY A 1 88 ? -0.606 -8.933 11.729 1.00 97.31 88 GLY A C 1
ATOM 661 O O . GLY A 1 88 ? -0.799 -9.672 10.767 1.00 97.31 88 GLY A O 1
ATOM 662 N N . ILE A 1 89 ? -1.564 -8.646 12.617 1.00 98.12 89 ILE A N 1
ATOM 663 C CA . ILE A 1 89 ? -2.921 -9.213 12.549 1.00 98.12 89 ILE A CA 1
ATOM 664 C C . ILE A 1 89 ? -3.635 -8.756 11.275 1.00 98.12 89 ILE A C 1
ATOM 666 O O . ILE A 1 89 ? -4.168 -9.586 10.541 1.00 98.12 89 ILE A O 1
ATOM 670 N N . ALA A 1 90 ? -3.608 -7.453 10.984 1.00 98.19 90 ALA A N 1
ATOM 671 C CA . ALA A 1 90 ? -4.254 -6.908 9.796 1.00 98.19 90 ALA A CA 1
ATOM 672 C C . ALA A 1 90 ? -3.644 -7.479 8.506 1.00 98.19 90 ALA A C 1
ATOM 674 O O . ALA A 1 90 ? -4.380 -7.837 7.591 1.00 98.19 90 ALA A O 1
ATOM 675 N N . ARG A 1 91 ? -2.314 -7.633 8.440 1.00 96.75 91 ARG A N 1
ATOM 676 C CA . ARG A 1 91 ? -1.647 -8.259 7.289 1.00 96.75 91 ARG A CA 1
ATOM 677 C C . ARG A 1 91 ? -2.039 -9.726 7.121 1.00 96.75 91 ARG A C 1
ATOM 679 O O . ARG A 1 91 ? -2.382 -10.130 6.019 1.00 96.75 91 ARG A O 1
ATOM 686 N N . ALA A 1 92 ? -2.070 -10.502 8.204 1.00 97.31 92 ALA A N 1
ATOM 687 C CA . ALA A 1 92 ? -2.491 -11.902 8.143 1.00 97.31 92 ALA A CA 1
ATOM 688 C C . ALA A 1 92 ? -3.961 -12.056 7.706 1.00 97.31 92 ALA A C 1
ATOM 690 O O . ALA A 1 92 ? -4.312 -13.005 7.006 1.00 97.31 92 ALA A O 1
ATOM 691 N N . ASN A 1 93 ? -4.835 -11.130 8.111 1.00 97.69 93 ASN A N 1
ATOM 692 C CA . ASN A 1 93 ? -6.223 -11.099 7.648 1.00 97.69 93 ASN A CA 1
ATOM 693 C C . ASN A 1 93 ? -6.332 -10.705 6.172 1.00 97.69 93 ASN A C 1
ATOM 695 O O . ASN A 1 93 ? -7.131 -11.306 5.456 1.00 97.69 93 ASN A O 1
ATOM 699 N N . LEU A 1 94 ? -5.523 -9.743 5.721 1.00 96.12 94 LEU A N 1
ATOM 700 C CA . LEU A 1 94 ? -5.438 -9.351 4.317 1.00 96.12 94 LEU A CA 1
ATOM 701 C C . LEU A 1 94 ? -5.019 -10.541 3.453 1.00 96.12 94 LEU A C 1
ATOM 703 O O . LEU A 1 94 ? -5.716 -10.884 2.508 1.00 96.12 94 LEU A O 1
ATOM 707 N N . GLU A 1 95 ? -3.922 -11.209 3.802 1.00 93.81 95 GLU A N 1
ATOM 708 C CA . GLU A 1 95 ? -3.396 -12.350 3.041 1.00 93.81 95 GLU A CA 1
ATOM 709 C C . GLU A 1 95 ? -4.383 -13.522 2.965 1.00 93.81 95 GLU A C 1
ATOM 711 O O . GLU A 1 95 ? -4.421 -14.231 1.964 1.00 93.81 95 GLU A O 1
ATOM 716 N N . ARG A 1 96 ? -5.211 -13.715 4.000 1.00 94.06 96 ARG A N 1
ATOM 717 C CA . ARG A 1 96 ? -6.273 -14.732 3.993 1.00 94.06 96 ARG A CA 1
ATOM 718 C C . ARG A 1 96 ? -7.454 -14.348 3.102 1.00 94.06 96 ARG A C 1
ATOM 720 O O . ARG A 1 96 ? -8.095 -15.235 2.546 1.00 94.06 96 ARG A O 1
ATOM 727 N N . ALA A 1 97 ? -7.782 -13.059 3.044 1.00 91.75 97 ALA A N 1
ATOM 728 C CA . ALA A 1 97 ? -8.939 -12.551 2.318 1.00 91.75 97 ALA A CA 1
ATOM 729 C C . ALA A 1 97 ? -8.646 -12.314 0.831 1.00 91.75 97 ALA A C 1
ATOM 731 O O . ALA A 1 97 ? -9.538 -12.489 0.010 1.00 91.75 97 ALA A O 1
ATOM 732 N N . LEU A 1 98 ? -7.411 -11.936 0.487 1.00 89.06 98 LEU A N 1
ATOM 733 C CA . LEU A 1 98 ? -7.049 -11.529 -0.864 1.00 89.06 98 LEU A CA 1
ATOM 734 C C . LEU A 1 98 ? -7.186 -12.677 -1.877 1.00 89.06 98 LEU A C 1
ATOM 736 O O . LEU A 1 98 ? -6.538 -13.720 -1.730 1.00 89.06 98 LEU A O 1
ATOM 740 N N . PRO A 1 99 ? -7.932 -12.464 -2.975 1.00 88.94 99 PRO A N 1
ATOM 741 C CA . PRO A 1 99 ? -7.861 -13.329 -4.140 1.00 88.94 99 PRO A CA 1
ATOM 742 C C . PRO A 1 99 ? -6.448 -13.352 -4.733 1.00 88.94 99 PRO A C 1
ATOM 744 O O . PRO A 1 99 ? -5.696 -12.379 -4.641 1.00 88.94 99 PRO A O 1
ATOM 747 N N . GLN A 1 100 ? -6.102 -14.447 -5.415 1.00 89.31 100 GLN A N 1
ATOM 748 C CA . GLN A 1 100 ? -4.853 -14.533 -6.175 1.00 89.31 100 GLN A CA 1
ATOM 749 C C . GLN A 1 100 ? -4.805 -13.424 -7.245 1.00 89.31 100 GLN A C 1
ATOM 751 O O . GLN A 1 100 ? -5.652 -13.430 -8.148 1.00 89.31 100 GLN A O 1
ATOM 756 N N . PRO A 1 101 ? -3.839 -12.486 -7.181 1.00 92.81 101 PRO A N 1
ATOM 757 C CA . PRO A 1 101 ? -3.777 -11.376 -8.121 1.00 92.81 101 PRO A CA 1
ATOM 758 C C . PRO A 1 101 ? -3.410 -11.867 -9.523 1.00 92.81 101 PRO A C 1
ATOM 760 O O . PRO A 1 101 ? -2.510 -12.689 -9.708 1.00 92.81 101 PRO A O 1
ATOM 763 N N . LYS A 1 102 ? -4.080 -11.316 -10.536 1.00 94.19 102 LYS A N 1
ATOM 764 C CA . LYS A 1 102 ? -3.714 -11.497 -11.946 1.00 94.19 102 LYS A CA 1
ATOM 765 C C . LYS A 1 102 ? -2.926 -10.288 -12.421 1.00 94.19 102 LYS A C 1
ATOM 767 O O . LYS A 1 102 ? -3.310 -9.159 -12.139 1.00 94.19 102 LYS A O 1
ATOM 772 N N . PHE A 1 103 ? -1.858 -10.526 -13.176 1.00 94.88 103 PHE A N 1
ATOM 773 C CA . PHE A 1 103 ? -1.029 -9.466 -13.743 1.00 94.88 103 PHE A CA 1
ATOM 774 C C . PHE A 1 103 ? -1.218 -9.386 -15.252 1.00 94.88 103 PHE A C 1
ATOM 776 O O . PHE A 1 103 ? -1.022 -10.375 -15.960 1.00 94.88 103 PHE A O 1
ATOM 783 N N . PHE A 1 104 ? -1.551 -8.197 -15.742 1.00 95.50 104 PHE A N 1
ATOM 784 C CA . PHE A 1 104 ? -1.678 -7.913 -17.167 1.00 95.50 104 PHE A CA 1
ATOM 785 C C . PHE A 1 104 ? -0.486 -7.085 -17.622 1.00 95.50 104 PHE A C 1
ATOM 787 O O . PHE A 1 104 ? -0.258 -5.992 -17.106 1.00 95.50 104 PHE A O 1
ATOM 794 N N . ALA A 1 105 ? 0.287 -7.626 -18.563 1.00 95.12 105 ALA A N 1
ATOM 795 C CA . ALA A 1 105 ? 1.488 -6.984 -19.074 1.00 95.12 105 ALA A CA 1
ATOM 796 C C . ALA A 1 105 ? 1.184 -6.154 -20.326 1.00 95.12 105 ALA A C 1
ATOM 798 O O . ALA A 1 105 ? 0.520 -6.636 -21.246 1.00 95.12 105 ALA A O 1
ATOM 799 N N . LYS A 1 106 ? 1.705 -4.929 -20.373 1.00 92.31 106 LYS A N 1
ATOM 800 C CA . LYS A 1 106 ? 1.680 -4.051 -21.543 1.00 92.31 106 LYS A CA 1
ATOM 801 C C . LYS A 1 106 ? 2.855 -3.075 -21.464 1.00 92.31 106 LYS A C 1
ATOM 803 O O . LYS A 1 106 ? 3.071 -2.473 -20.418 1.00 92.31 106 LYS A O 1
ATOM 808 N N . ASP A 1 107 ? 3.594 -2.932 -22.564 1.00 93.38 107 ASP A N 1
ATOM 809 C CA . ASP A 1 107 ? 4.681 -1.950 -22.714 1.00 93.38 107 ASP A CA 1
ATOM 810 C C . ASP A 1 107 ? 5.717 -2.004 -21.566 1.00 93.38 107 ASP A C 1
ATOM 812 O O . ASP A 1 107 ? 6.090 -0.998 -20.972 1.00 93.38 107 ASP A O 1
ATOM 816 N N . GLY A 1 108 ? 6.134 -3.220 -21.188 1.00 93.88 108 GLY A N 1
ATOM 817 C CA . GLY A 1 108 ? 7.109 -3.454 -20.110 1.00 93.88 108 GLY A CA 1
ATOM 818 C C . GLY A 1 108 ? 6.569 -3.271 -18.682 1.00 93.88 108 GLY A C 1
ATOM 819 O O . GLY A 1 108 ? 7.240 -3.646 -17.720 1.00 93.88 108 GLY A O 1
ATOM 820 N N . CYS A 1 109 ? 5.340 -2.773 -18.528 1.00 97.06 109 CYS A N 1
ATOM 821 C CA . CYS A 1 109 ? 4.647 -2.649 -17.247 1.00 97.06 109 CYS A CA 1
ATOM 822 C C . CYS A 1 109 ? 3.678 -3.813 -17.019 1.00 97.06 109 CYS A C 1
ATOM 824 O O . CYS A 1 109 ? 3.126 -4.383 -17.961 1.00 97.06 109 CYS A O 1
ATOM 826 N N . LYS A 1 110 ? 3.437 -4.156 -15.753 1.00 97.50 110 LYS A N 1
ATOM 827 C CA . LYS A 1 110 ? 2.385 -5.085 -15.327 1.00 97.50 110 LYS A CA 1
ATOM 828 C C . LYS A 1 110 ? 1.419 -4.368 -14.391 1.00 97.50 110 LYS A C 1
ATOM 830 O O . LYS A 1 110 ? 1.858 -3.727 -13.442 1.00 97.50 110 LYS A O 1
ATOM 835 N N . VAL A 1 111 ? 0.119 -4.528 -14.615 1.00 96.44 111 VAL A N 1
ATOM 836 C CA . VAL A 1 111 ? -0.943 -4.042 -13.718 1.00 96.44 111 VAL A CA 1
ATOM 837 C C . VAL A 1 111 ? -1.546 -5.232 -12.984 1.00 96.44 111 VAL A C 1
ATOM 839 O O . VAL A 1 111 ? -1.904 -6.219 -13.632 1.00 96.44 111 VAL A O 1
ATOM 842 N N . ALA A 1 112 ? -1.643 -5.156 -11.656 1.00 95.31 112 ALA A N 1
ATOM 843 C CA . ALA A 1 112 ? -2.295 -6.200 -10.870 1.00 95.31 112 ALA A CA 1
ATOM 844 C C . ALA A 1 112 ? -3.804 -5.946 -10.772 1.00 95.31 112 ALA A C 1
ATOM 846 O O . ALA A 1 112 ? -4.235 -4.803 -10.645 1.00 95.31 112 ALA A O 1
ATOM 847 N N . VAL A 1 113 ? -4.587 -7.022 -10.800 1.00 92.88 113 VAL A N 1
ATOM 848 C CA . VAL A 1 113 ? -6.040 -7.010 -10.608 1.00 92.88 113 VAL A CA 1
ATOM 849 C C . VAL A 1 113 ? -6.407 -8.128 -9.640 1.00 92.88 113 VAL A C 1
ATOM 851 O O . VAL A 1 113 ? -6.077 -9.294 -9.889 1.00 92.88 113 VAL A O 1
ATOM 854 N N . THR A 1 114 ? -7.097 -7.778 -8.557 1.00 87.69 114 THR A N 1
ATOM 855 C CA . THR A 1 114 ? -7.688 -8.732 -7.603 1.00 87.69 114 THR A CA 1
ATOM 856 C C . THR A 1 114 ? -9.206 -8.789 -7.750 1.00 87.69 114 THR A C 1
ATOM 858 O O . THR A 1 114 ? -9.790 -9.839 -7.493 1.00 87.69 114 THR A O 1
ATOM 861 N N . GLY A 1 115 ? -9.824 -7.710 -8.249 1.00 78.25 115 GLY A N 1
ATOM 862 C CA . GLY A 1 115 ? -11.270 -7.608 -8.468 1.00 78.25 115 GLY A CA 1
ATOM 863 C C . GLY A 1 115 ? -12.045 -7.045 -7.273 1.00 78.25 115 GLY A C 1
ATOM 864 O O . GLY A 1 115 ? -13.267 -7.161 -7.256 1.00 78.25 115 GLY A O 1
ATOM 865 N N . GLU A 1 116 ? -11.352 -6.456 -6.290 1.00 75.19 116 GLU A N 1
ATOM 866 C CA . GLU A 1 116 ? -11.932 -6.013 -5.007 1.00 75.19 116 GLU A CA 1
ATOM 867 C C . GLU A 1 116 ? -11.566 -4.562 -4.615 1.00 75.19 116 GLU A C 1
ATOM 869 O O . GLU A 1 116 ? -11.638 -4.199 -3.443 1.00 75.19 116 GLU A O 1
ATOM 874 N N . ASP A 1 117 ? -11.150 -3.719 -5.569 1.00 83.25 117 ASP A N 1
ATOM 875 C CA . ASP A 1 117 ? -10.810 -2.288 -5.389 1.00 83.25 117 ASP A CA 1
ATOM 876 C C . ASP A 1 117 ? -9.709 -1.979 -4.344 1.00 83.25 117 ASP A C 1
ATOM 878 O O . ASP A 1 117 ? -9.551 -0.840 -3.877 1.00 83.25 117 ASP A O 1
ATOM 882 N N . LEU A 1 118 ? -8.947 -2.998 -3.946 1.00 88.81 118 LEU A N 1
ATOM 883 C CA . LEU A 1 118 ? -7.898 -2.944 -2.927 1.00 88.81 118 LEU A CA 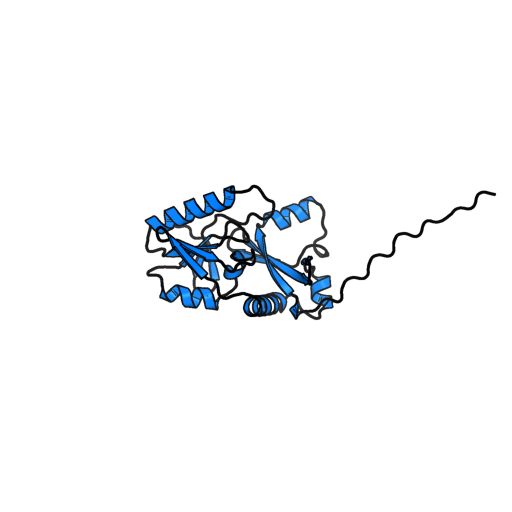1
ATOM 884 C C . LEU A 1 118 ? -6.537 -3.395 -3.465 1.00 88.81 118 LEU A C 1
ATOM 886 O O . LEU A 1 118 ? -5.641 -3.707 -2.680 1.00 88.81 118 LEU A O 1
ATOM 890 N N . GLU A 1 119 ? -6.341 -3.391 -4.780 1.00 95.00 119 GLU A N 1
ATOM 891 C CA . GLU A 1 119 ? -5.099 -3.759 -5.464 1.00 95.00 119 GLU A CA 1
ATOM 892 C C . GLU A 1 119 ? -3.858 -3.081 -4.857 1.00 95.00 119 GLU A C 1
ATOM 894 O O . GLU A 1 119 ? -2.813 -3.711 -4.704 1.00 95.00 119 GLU A O 1
ATOM 899 N N . ALA A 1 120 ? -3.959 -1.823 -4.422 1.00 96.62 120 ALA A N 1
ATOM 900 C CA . ALA A 1 120 ? -2.842 -1.117 -3.795 1.00 96.62 120 ALA A CA 1
ATOM 901 C C . ALA A 1 120 ? -2.370 -1.770 -2.480 1.00 96.62 120 ALA A C 1
ATOM 903 O O . ALA A 1 120 ? -1.197 -1.662 -2.122 1.00 96.62 120 ALA A O 1
ATOM 904 N N . THR A 1 121 ? -3.248 -2.482 -1.762 1.00 97.00 121 THR A N 1
ATOM 905 C CA . THR A 1 121 ? -2.879 -3.198 -0.525 1.00 97.00 121 THR A CA 1
ATOM 906 C C . THR A 1 121 ? -1.911 -4.352 -0.774 1.00 97.00 121 THR A C 1
ATOM 908 O O . THR A 1 121 ? -1.234 -4.771 0.164 1.00 97.00 121 THR A O 1
ATOM 911 N N . LEU A 1 122 ? -1.736 -4.786 -2.030 1.00 96.88 122 LEU A N 1
ATOM 912 C CA . LEU A 1 122 ? -0.703 -5.749 -2.410 1.00 96.88 122 LEU A CA 1
ATOM 913 C C . LEU A 1 122 ? 0.706 -5.268 -2.040 1.00 96.88 122 LEU A C 1
ATOM 915 O O . LEU A 1 122 ? 1.566 -6.107 -1.797 1.00 96.88 122 LEU A O 1
ATOM 919 N N . LEU A 1 123 ? 0.951 -3.957 -1.883 1.00 97.50 123 LEU A N 1
ATOM 920 C CA . LEU A 1 123 ? 2.204 -3.420 -1.317 1.00 97.50 123 LEU A CA 1
ATOM 921 C C . LEU A 1 123 ? 2.562 -4.008 0.062 1.00 97.50 123 LEU A C 1
ATOM 923 O O . LEU A 1 123 ? 3.725 -3.957 0.458 1.00 97.50 123 LEU A O 1
ATOM 927 N N . LEU A 1 124 ? 1.582 -4.546 0.793 1.00 97.12 124 LEU A N 1
ATOM 928 C CA . LEU A 1 124 ? 1.741 -5.140 2.123 1.00 97.12 124 LEU A CA 1
ATOM 929 C C . LEU A 1 124 ? 1.895 -6.670 2.092 1.00 97.12 124 LEU A C 1
ATOM 931 O O . LEU A 1 124 ? 2.013 -7.282 3.152 1.00 97.12 124 LEU A O 1
ATOM 935 N N . VAL A 1 125 ? 1.882 -7.302 0.918 1.00 95.38 125 VAL A N 1
ATOM 936 C CA . VAL A 1 125 ? 1.972 -8.762 0.775 1.00 95.38 125 VAL A CA 1
ATOM 937 C C . VAL A 1 125 ? 3.397 -9.125 0.376 1.00 95.38 125 VAL A C 1
ATOM 939 O O . VAL A 1 125 ? 3.735 -9.162 -0.805 1.00 95.38 125 VAL A O 1
ATOM 942 N N . ASP A 1 126 ? 4.262 -9.361 1.362 1.00 93.69 126 ASP A N 1
ATOM 943 C CA . ASP A 1 126 ? 5.701 -9.533 1.117 1.00 93.69 126 ASP A CA 1
ATOM 944 C C . ASP A 1 126 ? 5.982 -10.745 0.209 1.00 93.69 126 ASP A C 1
ATOM 946 O O . ASP A 1 126 ? 6.704 -10.617 -0.781 1.00 93.69 126 ASP A O 1
ATOM 950 N N . GLY A 1 127 ? 5.300 -11.872 0.450 1.00 93.06 127 GLY A N 1
ATOM 951 C CA . GLY A 1 127 ? 5.466 -13.093 -0.347 1.00 93.06 127 GLY A CA 1
ATOM 952 C C . GLY A 1 127 ? 5.107 -12.941 -1.832 1.00 93.06 127 GLY A C 1
ATOM 953 O O . GLY A 1 127 ? 5.673 -13.639 -2.672 1.00 93.06 127 GLY A O 1
ATOM 954 N N . LEU A 1 128 ? 4.218 -12.002 -2.182 1.00 94.06 128 LEU A N 1
ATOM 955 C CA . LEU A 1 128 ? 3.914 -11.686 -3.580 1.00 94.06 128 LEU A CA 1
ATOM 956 C C . LEU A 1 128 ? 5.130 -11.069 -4.272 1.00 94.06 128 LEU A C 1
ATOM 958 O O . LEU A 1 128 ? 5.510 -11.490 -5.365 1.00 94.06 128 LEU A O 1
ATOM 962 N N . TRP A 1 129 ? 5.735 -10.062 -3.647 1.00 95.44 129 TRP A N 1
ATOM 963 C CA . TRP A 1 129 ? 6.858 -9.338 -4.239 1.00 95.44 129 TRP A CA 1
ATOM 964 C C . TRP A 1 129 ? 8.134 -10.166 -4.243 1.00 95.44 129 TRP A C 1
ATOM 966 O O . TRP A 1 129 ? 8.894 -10.080 -5.203 1.00 95.44 129 TRP A O 1
ATOM 976 N N . ASP A 1 130 ? 8.322 -11.024 -3.243 1.00 94.00 130 ASP A N 1
ATOM 977 C CA . ASP A 1 130 ? 9.415 -11.995 -3.228 1.00 94.00 130 ASP A CA 1
ATOM 978 C C . ASP A 1 130 ? 9.294 -12.969 -4.412 1.00 94.00 130 ASP A C 1
ATOM 980 O O . ASP A 1 130 ? 10.274 -13.232 -5.111 1.00 94.00 130 ASP A O 1
ATOM 984 N N . ALA A 1 131 ? 8.078 -13.436 -4.723 1.00 93.38 131 ALA A N 1
ATOM 985 C CA . ALA A 1 131 ? 7.837 -14.252 -5.912 1.00 93.38 131 ALA A CA 1
ATOM 986 C C . ALA A 1 131 ? 8.084 -13.468 -7.216 1.00 93.38 131 ALA A C 1
ATOM 988 O O . ALA A 1 131 ? 8.686 -13.999 -8.155 1.00 93.38 131 ALA A O 1
ATOM 989 N N . MET A 1 132 ? 7.664 -12.199 -7.281 1.00 93.81 132 MET A N 1
ATOM 990 C CA . MET A 1 132 ? 7.885 -11.333 -8.449 1.00 93.81 132 MET A CA 1
ATOM 991 C C . MET A 1 132 ? 9.352 -10.962 -8.664 1.00 93.81 132 MET A C 1
ATOM 993 O O . MET A 1 132 ? 9.738 -10.732 -9.810 1.00 93.81 132 MET A O 1
ATOM 997 N N . ALA A 1 133 ? 10.177 -10.938 -7.615 1.00 92.81 133 ALA A N 1
ATOM 998 C CA . ALA A 1 133 ? 11.587 -10.561 -7.718 1.00 92.81 133 ALA A CA 1
ATOM 999 C C . ALA A 1 133 ? 12.361 -11.507 -8.647 1.00 92.81 133 ALA A C 1
ATOM 1001 O O . ALA A 1 133 ? 13.259 -11.082 -9.364 1.00 92.81 133 ALA A O 1
ATOM 1002 N N . SER A 1 134 ? 11.950 -12.777 -8.716 1.00 91.75 134 SER A N 1
ATOM 1003 C CA . SER A 1 134 ? 12.522 -13.766 -9.640 1.00 91.75 134 SER A CA 1
ATOM 1004 C C . SER A 1 134 ? 12.186 -13.528 -11.123 1.00 91.75 134 SER A C 1
ATOM 1006 O O . SER A 1 134 ? 12.754 -14.186 -11.992 1.00 91.75 134 SER A O 1
ATOM 1008 N N . GLN A 1 135 ? 11.257 -12.613 -11.427 1.00 91.75 135 GLN A N 1
ATOM 1009 C CA . GLN A 1 135 ? 10.760 -12.345 -12.783 1.00 91.75 135 GLN A CA 1
ATOM 1010 C C . GLN A 1 135 ? 11.302 -11.048 -13.397 1.00 91.75 135 GLN A C 1
ATOM 1012 O O . GLN A 1 135 ? 10.898 -10.696 -14.508 1.00 91.75 135 GLN A O 1
ATOM 1017 N N . VAL A 1 136 ? 12.162 -10.320 -12.684 1.00 94.69 136 VAL A N 1
ATOM 1018 C CA . VAL A 1 136 ? 12.783 -9.069 -13.142 1.00 94.69 136 VAL A CA 1
ATOM 1019 C C . VAL A 1 136 ? 14.303 -9.223 -13.196 1.00 94.69 136 VAL A C 1
ATOM 1021 O O . VAL A 1 136 ? 14.870 -10.080 -12.520 1.00 94.69 136 VAL A O 1
ATOM 1024 N N . ARG A 1 137 ? 14.974 -8.428 -14.034 1.00 96.50 137 ARG A N 1
ATOM 1025 C CA . ARG A 1 137 ? 16.443 -8.419 -14.150 1.00 96.50 137 ARG A CA 1
ATOM 1026 C C . ARG A 1 137 ? 17.088 -7.437 -13.173 1.00 96.50 137 ARG A C 1
ATOM 1028 O O . ARG A 1 137 ? 18.194 -7.697 -12.709 1.00 96.50 137 ARG A O 1
ATOM 1035 N N . GLY A 1 138 ? 16.433 -6.303 -12.930 1.00 95.44 138 GLY A N 1
ATOM 1036 C CA . GLY A 1 138 ? 16.825 -5.298 -11.950 1.00 95.44 138 GLY A CA 1
ATOM 1037 C C . GLY A 1 138 ? 15.981 -5.378 -10.680 1.00 95.44 138 GLY A C 1
ATOM 1038 O O . GLY A 1 138 ? 15.609 -6.453 -10.217 1.00 95.44 138 GLY A O 1
ATOM 1039 N N . ASP A 1 139 ? 15.666 -4.210 -10.131 1.00 96.56 139 ASP A N 1
ATOM 1040 C CA . ASP A 1 139 ? 14.768 -4.067 -8.991 1.00 96.56 139 ASP A CA 1
ATOM 1041 C C . ASP A 1 139 ? 13.308 -3.983 -9.459 1.00 96.56 139 ASP A C 1
ATOM 1043 O O . ASP A 1 139 ? 13.002 -3.472 -10.540 1.00 96.56 139 ASP A O 1
ATOM 1047 N N . ILE A 1 140 ? 12.384 -4.410 -8.598 1.00 97.88 140 ILE A N 1
ATOM 1048 C CA . ILE A 1 140 ? 10.958 -4.145 -8.792 1.00 97.88 140 ILE A CA 1
ATOM 1049 C C . ILE A 1 140 ? 10.679 -2.673 -8.486 1.00 97.88 140 ILE A C 1
ATOM 1051 O O . ILE A 1 140 ? 10.861 -2.226 -7.347 1.00 97.88 140 ILE A O 1
ATOM 1055 N N . LEU A 1 141 ? 10.169 -1.953 -9.484 1.00 98.31 141 LEU A N 1
ATOM 1056 C CA . LEU A 1 141 ? 9.579 -0.630 -9.304 1.00 98.31 141 LEU A CA 1
ATOM 1057 C C . LEU A 1 141 ? 8.060 -0.741 -9.283 1.00 98.31 141 LEU A C 1
ATOM 1059 O O . LEU A 1 141 ? 7.494 -1.483 -10.082 1.00 98.31 141 LEU A O 1
ATOM 1063 N N . VAL A 1 142 ? 7.405 0.000 -8.391 1.00 98.38 142 VAL A N 1
ATOM 1064 C CA . VAL A 1 142 ? 5.948 0.014 -8.227 1.00 98.38 142 VAL A CA 1
ATOM 1065 C C . VAL A 1 142 ? 5.424 1.431 -8.076 1.00 98.38 142 VAL A C 1
ATOM 1067 O O . VAL A 1 142 ? 6.039 2.259 -7.410 1.00 98.38 142 VAL A O 1
ATOM 1070 N N . SER A 1 143 ? 4.242 1.692 -8.625 1.00 98.25 143 SER A N 1
ATOM 1071 C CA . SER A 1 143 ? 3.430 2.850 -8.251 1.00 98.25 143 SER A CA 1
ATOM 1072 C C . SER A 1 143 ? 1.997 2.417 -7.947 1.00 98.25 143 SER A C 1
ATOM 1074 O O . SER A 1 143 ? 1.474 1.481 -8.558 1.00 98.25 143 SER A O 1
ATOM 1076 N N . ALA A 1 144 ? 1.370 3.090 -6.984 1.00 97.75 144 ALA A N 1
ATOM 1077 C CA . ALA A 1 144 ? -0.004 2.843 -6.563 1.00 97.75 144 ALA A CA 1
ATOM 1078 C C . ALA A 1 144 ? -0.777 4.171 -6.577 1.00 97.75 144 ALA A C 1
ATOM 1080 O O . ALA A 1 144 ? -0.924 4.801 -5.527 1.00 97.75 144 ALA A O 1
ATOM 1081 N N . PRO A 1 145 ? -1.244 4.630 -7.752 1.00 97.12 145 PRO A N 1
ATOM 1082 C CA . PRO A 1 145 ? -1.903 5.929 -7.894 1.00 97.12 145 PRO A CA 1
ATOM 1083 C C . PRO A 1 145 ? -3.306 5.966 -7.280 1.00 97.12 145 PRO A C 1
ATOM 1085 O O . PRO A 1 145 ? -3.792 7.038 -6.911 1.00 97.12 145 PRO A O 1
ATOM 1088 N N . ARG A 1 146 ? -3.970 4.813 -7.138 1.00 95.19 146 ARG A N 1
ATOM 1089 C CA . ARG A 1 146 ? -5.324 4.681 -6.576 1.00 95.19 146 ARG A CA 1
ATOM 1090 C C . ARG A 1 146 ? -5.460 3.371 -5.813 1.00 95.19 146 ARG A C 1
ATOM 1092 O O . ARG A 1 146 ? -4.629 2.484 -5.954 1.00 95.19 146 ARG A O 1
ATOM 1099 N N . ARG A 1 147 ? -6.513 3.245 -4.999 1.00 93.50 147 ARG A N 1
ATOM 1100 C CA . ARG A 1 147 ? -6.767 2.037 -4.189 1.00 93.50 147 ARG A CA 1
ATOM 1101 C C . ARG A 1 147 ? -6.903 0.773 -5.039 1.00 93.50 147 ARG A C 1
ATOM 1103 O O . ARG A 1 147 ? -6.405 -0.270 -4.633 1.00 93.50 147 ARG A O 1
ATOM 1110 N N . ASP A 1 148 ? -7.495 0.924 -6.215 1.00 93.19 148 ASP A N 1
ATOM 1111 C CA . ASP A 1 148 ? -7.795 -0.116 -7.196 1.00 93.19 148 ASP A CA 1
ATOM 1112 C C . ASP A 1 148 ? -6.731 -0.233 -8.304 1.00 93.19 148 ASP A C 1
ATOM 1114 O O . ASP A 1 148 ? -6.943 -0.880 -9.333 1.00 93.19 148 ASP A O 1
ATOM 1118 N N . ARG A 1 149 ? -5.587 0.450 -8.155 1.00 94.75 149 ARG A N 1
ATOM 1119 C CA . ARG A 1 149 ? -4.527 0.481 -9.168 1.00 94.75 149 ARG A CA 1
ATOM 1120 C C . ARG A 1 149 ? -3.162 0.309 -8.532 1.00 94.75 149 ARG A C 1
ATOM 1122 O O . ARG A 1 149 ? -2.711 1.146 -7.753 1.00 94.75 149 ARG A O 1
ATOM 1129 N N . ILE A 1 150 ? -2.469 -0.739 -8.956 1.00 97.25 150 ILE A N 1
ATOM 1130 C CA . ILE A 1 150 ? -1.053 -0.943 -8.686 1.00 97.25 150 ILE A CA 1
ATOM 1131 C C . ILE A 1 150 ? -0.367 -1.436 -9.953 1.00 97.25 150 ILE A C 1
ATOM 1133 O O . ILE A 1 150 ? -0.859 -2.328 -10.651 1.00 97.25 150 ILE A O 1
ATOM 1137 N N . LEU A 1 151 ? 0.762 -0.817 -10.255 1.00 97.94 151 LEU A N 1
ATOM 1138 C CA . LEU A 1 151 ? 1.543 -1.075 -11.449 1.00 97.94 151 LEU A CA 1
ATOM 1139 C C . LEU A 1 151 ? 2.966 -1.399 -11.038 1.00 97.94 151 LEU A C 1
ATOM 1141 O O . LEU A 1 151 ? 3.473 -0.802 -10.089 1.00 97.94 151 LEU A O 1
ATOM 1145 N N . MET A 1 152 ? 3.619 -2.287 -11.776 1.00 98.25 152 MET A N 1
ATOM 1146 C CA . MET A 1 152 ? 5.031 -2.590 -11.594 1.00 98.25 152 MET A CA 1
ATOM 1147 C C . MET A 1 152 ? 5.793 -2.627 -12.916 1.00 98.25 152 MET A C 1
ATOM 1149 O O . MET A 1 152 ? 5.221 -2.959 -13.955 1.00 98.25 152 MET A O 1
ATOM 1153 N N . CYS A 1 153 ? 7.096 -2.374 -12.865 1.00 98.12 153 CYS A N 1
ATOM 1154 C CA . CYS A 1 153 ? 8.018 -2.646 -13.965 1.00 98.12 153 CYS A CA 1
ATOM 1155 C C . CYS A 1 153 ? 9.379 -3.137 -13.444 1.00 98.12 153 CYS A C 1
ATOM 1157 O O . CYS A 1 153 ? 9.652 -3.111 -12.241 1.00 98.12 153 CYS A O 1
ATOM 1159 N N . ASP A 1 154 ? 10.219 -3.609 -14.364 1.00 97.62 154 ASP A N 1
ATOM 1160 C CA . ASP A 1 154 ? 11.621 -3.957 -14.114 1.00 97.62 154 ASP A CA 1
ATOM 1161 C C . ASP A 1 154 ? 12.489 -2.694 -14.244 1.00 97.62 154 ASP A C 1
ATOM 1163 O O . ASP A 1 154 ? 12.448 -2.030 -15.282 1.00 97.62 154 ASP A O 1
ATOM 1167 N N . SER A 1 155 ? 13.284 -2.354 -13.224 1.00 97.00 155 SER A N 1
ATOM 1168 C CA . SER A 1 155 ? 14.163 -1.174 -13.274 1.00 97.00 155 SER A CA 1
ATOM 1169 C C . SER A 1 155 ? 15.255 -1.266 -14.349 1.00 97.00 155 SER A C 1
ATOM 1171 O O . SER A 1 155 ? 15.810 -0.243 -14.746 1.00 97.00 155 SER A O 1
ATOM 1173 N N . ALA A 1 156 ? 15.551 -2.468 -14.857 1.00 96.56 156 ALA A N 1
ATOM 1174 C CA . ALA A 1 156 ? 16.499 -2.683 -15.949 1.00 96.56 156 ALA A CA 1
ATOM 1175 C C . ALA A 1 156 ? 15.922 -2.374 -17.348 1.00 96.56 156 ALA A C 1
ATOM 1177 O O . ALA A 1 156 ? 16.608 -2.591 -18.355 1.00 96.56 156 ALA A O 1
ATOM 1178 N N . ASP A 1 157 ? 14.666 -1.931 -17.443 1.00 97.00 157 ASP A N 1
ATOM 1179 C CA . ASP A 1 157 ? 14.034 -1.466 -18.681 1.00 97.00 157 ASP A CA 1
ATOM 1180 C C . ASP A 1 157 ? 13.656 0.025 -18.566 1.00 97.00 157 ASP A C 1
ATOM 1182 O O . ASP A 1 157 ? 12.573 0.354 -18.078 1.00 97.00 157 ASP A O 1
ATOM 1186 N N . PRO A 1 158 ? 14.523 0.948 -19.029 1.00 95.56 158 PRO A N 1
ATOM 1187 C CA . PRO A 1 158 ? 14.271 2.387 -18.939 1.00 95.56 158 PRO A CA 1
ATOM 1188 C C . PRO A 1 158 ? 12.972 2.838 -19.620 1.00 95.56 158 PRO A C 1
ATOM 1190 O O . PRO A 1 158 ? 12.309 3.750 -19.128 1.00 95.56 158 PRO A O 1
ATOM 1193 N N . ASN A 1 159 ? 12.567 2.185 -20.716 1.00 97.00 159 ASN A N 1
ATOM 1194 C CA . ASN A 1 159 ? 11.315 2.519 -21.400 1.00 97.00 159 ASN A CA 1
ATOM 1195 C C . ASN A 1 159 ? 10.107 2.121 -20.546 1.00 97.00 159 ASN A C 1
ATOM 1197 O O . ASN A 1 159 ? 9.122 2.861 -20.477 1.00 97.00 159 ASN A O 1
ATOM 1201 N N . ALA A 1 160 ? 10.194 0.985 -19.849 1.00 97.50 160 ALA A N 1
ATOM 1202 C CA . ALA A 1 160 ? 9.168 0.571 -18.900 1.00 97.50 160 ALA A CA 1
ATOM 1203 C C . ALA A 1 160 ? 9.091 1.517 -17.691 1.00 97.50 160 ALA A C 1
ATOM 1205 O O . ALA A 1 160 ? 7.993 1.793 -17.221 1.00 97.50 160 ALA A O 1
ATOM 1206 N N . VAL A 1 161 ? 10.214 2.075 -17.218 1.00 97.81 161 VAL A N 1
ATOM 1207 C CA . VAL A 1 161 ? 10.209 3.084 -16.138 1.00 97.81 161 VAL A CA 1
ATOM 1208 C C . VAL A 1 161 ? 9.457 4.348 -16.560 1.00 97.81 161 VAL A C 1
ATOM 1210 O O . VAL A 1 161 ? 8.623 4.846 -15.801 1.00 97.81 161 VAL A O 1
ATOM 1213 N N . VAL A 1 162 ? 9.711 4.854 -17.771 1.00 97.19 162 VAL A N 1
ATOM 1214 C CA . VAL A 1 162 ? 8.972 6.002 -18.327 1.00 97.19 162 VAL A CA 1
ATOM 1215 C C . VAL A 1 162 ? 7.483 5.667 -18.437 1.00 97.19 162 VAL A C 1
ATOM 1217 O O . VAL A 1 162 ? 6.645 6.397 -17.908 1.00 97.19 162 VAL A O 1
ATOM 1220 N N . THR A 1 163 ? 7.162 4.506 -19.011 1.00 97.69 163 THR A N 1
ATOM 1221 C CA . THR A 1 163 ? 5.780 4.028 -19.172 1.00 97.69 163 THR A CA 1
ATOM 1222 C C . THR A 1 163 ? 5.061 3.883 -17.827 1.00 97.69 163 THR A C 1
ATOM 1224 O O . THR A 1 163 ? 3.900 4.268 -17.705 1.00 97.69 163 THR A O 1
ATOM 1227 N N . LEU A 1 164 ? 5.741 3.379 -16.791 1.00 98.19 164 LEU A N 1
ATOM 1228 C CA . LEU A 1 164 ? 5.191 3.241 -15.443 1.00 98.19 164 LEU A CA 1
ATOM 1229 C C . LEU A 1 164 ? 4.758 4.602 -14.894 1.00 98.19 164 LEU A C 1
ATOM 1231 O O . LEU A 1 164 ? 3.665 4.716 -14.338 1.00 98.19 164 LEU A O 1
ATOM 1235 N N . ARG A 1 165 ? 5.597 5.634 -15.056 1.00 97.69 165 ARG A N 1
ATOM 1236 C CA . ARG A 1 165 ? 5.298 7.000 -14.599 1.00 97.69 165 ARG A CA 1
ATOM 1237 C C . ARG A 1 165 ? 4.110 7.593 -15.355 1.00 97.69 165 ARG A C 1
ATOM 1239 O O . ARG A 1 165 ? 3.207 8.141 -14.725 1.00 97.69 165 ARG A O 1
ATOM 1246 N N . GLU A 1 166 ? 4.087 7.447 -16.677 1.00 97.38 166 GLU A N 1
ATOM 1247 C CA . GLU A 1 166 ? 2.998 7.941 -17.528 1.00 97.38 166 GLU A CA 1
ATOM 1248 C C . GLU A 1 166 ? 1.663 7.264 -17.197 1.00 97.38 166 GLU A C 1
ATOM 1250 O O . GLU A 1 166 ? 0.667 7.947 -16.956 1.00 97.38 166 GLU A O 1
ATOM 1255 N N . GLN A 1 167 ? 1.641 5.930 -17.103 1.00 97.25 167 GLN A N 1
ATOM 1256 C CA . GLN A 1 167 ? 0.433 5.181 -16.751 1.00 97.25 167 GLN A CA 1
ATOM 1257 C C . GLN A 1 167 ? -0.026 5.480 -15.321 1.00 97.25 167 GLN A C 1
ATOM 1259 O O . GLN A 1 167 ? -1.225 5.624 -15.082 1.00 97.25 167 GLN A O 1
ATOM 1264 N N . ALA A 1 168 ? 0.900 5.611 -14.364 1.00 97.12 168 ALA A N 1
ATOM 1265 C CA . ALA A 1 168 ? 0.554 5.988 -12.997 1.00 97.12 168 ALA A CA 1
ATOM 1266 C C . ALA A 1 168 ? -0.111 7.369 -12.953 1.00 97.12 168 ALA A C 1
ATOM 1268 O O . ALA A 1 168 ? -1.135 7.524 -12.288 1.00 97.12 168 ALA A O 1
ATOM 1269 N N . GLN A 1 169 ? 0.423 8.347 -13.693 1.00 97.25 169 GLN A N 1
ATOM 1270 C CA . GLN A 1 169 ? -0.172 9.678 -13.803 1.00 97.25 169 GLN A CA 1
ATOM 1271 C C . GLN A 1 169 ? -1.546 9.629 -14.481 1.00 97.25 169 GLN A C 1
ATOM 1273 O O . GLN A 1 169 ? -2.495 10.225 -13.978 1.00 97.25 169 GLN A O 1
ATOM 1278 N N . GLN A 1 170 ? -1.683 8.864 -15.567 1.00 95.94 170 GLN A N 1
ATOM 1279 C CA . GLN A 1 170 ? -2.964 8.680 -16.244 1.00 95.94 170 GLN A CA 1
ATOM 1280 C C . GLN A 1 170 ? -4.019 8.114 -15.288 1.00 95.94 170 GLN A C 1
ATOM 1282 O O . GLN A 1 170 ? -5.082 8.713 -15.140 1.00 95.94 170 GLN A O 1
ATOM 1287 N N . PHE A 1 171 ? -3.716 7.009 -14.597 1.00 95.19 171 PHE A N 1
ATOM 1288 C CA . PHE A 1 171 ? -4.624 6.422 -13.611 1.00 95.19 171 PHE A CA 1
ATOM 1289 C C . PHE A 1 171 ? -4.948 7.405 -12.496 1.00 95.19 171 PHE A C 1
ATOM 1291 O O . PHE A 1 171 ? -6.103 7.519 -12.098 1.00 95.19 171 PHE A O 1
ATOM 1298 N N . PHE A 1 172 ? -3.945 8.130 -12.002 1.00 95.69 172 PHE A N 1
ATOM 1299 C CA . PHE A 1 172 ? -4.135 9.140 -10.975 1.00 95.69 172 PHE A CA 1
ATOM 1300 C C . PHE A 1 172 ? -5.138 10.2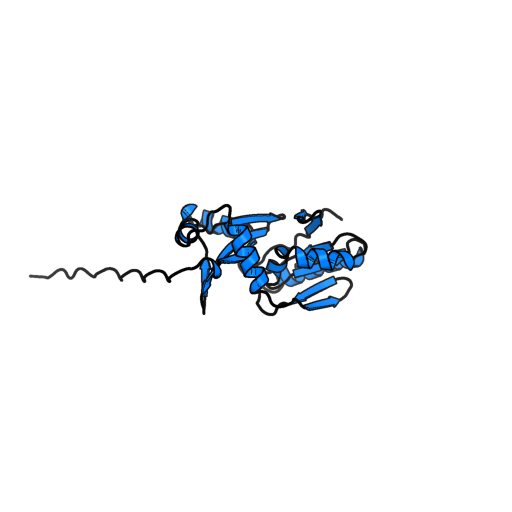05 -11.428 1.00 95.69 172 PHE A C 1
ATOM 1302 O O . PHE A 1 172 ? -5.968 10.598 -10.615 1.00 95.69 172 PHE A O 1
ATOM 1309 N N . ASP A 1 173 ? -5.084 10.666 -12.679 1.00 95.19 173 ASP A N 1
ATOM 1310 C CA . ASP A 1 173 ? -5.933 11.736 -13.226 1.00 95.19 173 ASP A CA 1
ATOM 1311 C C . ASP A 1 173 ? -7.295 11.274 -13.771 1.00 95.19 173 ASP A C 1
ATOM 1313 O O . ASP A 1 173 ? -8.147 12.124 -14.028 1.00 95.19 173 ASP A O 1
ATOM 1317 N N . GLU A 1 174 ? -7.542 9.963 -13.906 1.00 91.50 174 GLU A N 1
ATOM 1318 C CA . GLU A 1 174 ? -8.807 9.421 -14.436 1.00 91.50 174 GLU A CA 1
ATOM 1319 C C . GLU A 1 174 ? -10.042 10.025 -13.758 1.00 91.50 174 GLU A C 1
ATOM 1321 O O . GLU A 1 174 ? -11.018 10.360 -14.426 1.00 91.50 174 GLU A O 1
ATOM 1326 N N . HIS A 1 175 ? -10.015 10.140 -12.427 1.00 85.81 175 HIS A N 1
ATOM 1327 C CA . HIS A 1 175 ? -11.073 10.791 -11.663 1.00 85.81 175 HIS A CA 1
ATOM 1328 C C . HIS A 1 175 ? -10.483 11.545 -10.473 1.00 85.81 175 HIS A C 1
ATOM 1330 O O . HIS A 1 175 ? -9.644 11.030 -9.731 1.00 85.81 175 HIS A O 1
ATOM 1336 N N . ASN A 1 176 ? -10.986 12.755 -10.242 1.00 82.94 176 ASN A N 1
ATOM 1337 C CA . ASN A 1 176 ? -10.606 13.540 -9.079 1.00 82.94 176 ASN A CA 1
ATOM 1338 C C . ASN A 1 176 ? -11.435 13.121 -7.853 1.00 82.94 176 ASN A C 1
ATOM 1340 O O . ASN A 1 176 ? -12.544 13.618 -7.657 1.00 82.94 176 ASN A O 1
ATOM 1344 N N . ASP A 1 177 ? -10.904 12.205 -7.039 1.00 83.31 177 ASP A N 1
ATOM 1345 C CA . ASP A 1 177 ? -11.532 11.768 -5.788 1.00 83.31 177 ASP A CA 1
ATOM 1346 C C . ASP A 1 177 ? -10.617 11.914 -4.556 1.00 83.31 177 ASP A C 1
ATOM 1348 O O . ASP A 1 177 ? -9.400 12.083 -4.649 1.00 83.31 177 ASP A O 1
ATOM 1352 N N . ALA A 1 178 ? -11.225 11.831 -3.368 1.00 80.19 178 ALA A N 1
ATOM 1353 C CA . ALA A 1 178 ? -10.542 11.934 -2.073 1.00 80.19 178 ALA A CA 1
ATOM 1354 C C . ALA A 1 178 ? -9.780 10.653 -1.658 1.00 80.19 178 ALA A C 1
ATOM 1356 O O . ALA A 1 178 ? -9.339 10.516 -0.513 1.00 80.19 178 ALA A O 1
ATOM 1357 N N . HIS A 1 179 ? -9.689 9.670 -2.546 1.00 81.75 179 HIS A N 1
ATOM 1358 C CA . HIS A 1 179 ? -9.087 8.357 -2.334 1.00 81.75 179 HIS A CA 1
ATOM 1359 C C . HIS A 1 179 ? -7.921 8.062 -3.281 1.00 81.75 179 HIS A C 1
ATOM 1361 O O . HIS A 1 179 ? -7.353 6.968 -3.207 1.00 81.75 179 HIS A O 1
ATOM 1367 N N . ARG A 1 180 ? -7.523 9.039 -4.105 1.00 92.94 180 ARG A N 1
ATOM 1368 C CA . ARG A 1 180 ? -6.233 9.053 -4.793 1.00 92.94 180 ARG A CA 1
ATOM 1369 C C . ARG A 1 180 ? -5.110 8.793 -3.792 1.00 92.94 180 ARG A C 1
ATOM 1371 O O . ARG A 1 180 ? -5.137 9.253 -2.645 1.00 92.94 180 ARG A O 1
ATOM 1378 N N . LEU A 1 181 ? -4.150 8.003 -4.245 1.00 96.75 181 LEU A N 1
ATOM 1379 C CA . LEU A 1 181 ? -2.974 7.620 -3.486 1.00 96.75 181 LEU A CA 1
ATOM 1380 C C . LEU A 1 181 ? -1.794 8.459 -3.982 1.00 96.75 181 LEU A C 1
ATOM 1382 O O . LEU A 1 181 ? -1.852 9.675 -3.825 1.00 96.75 181 LEU A O 1
ATOM 13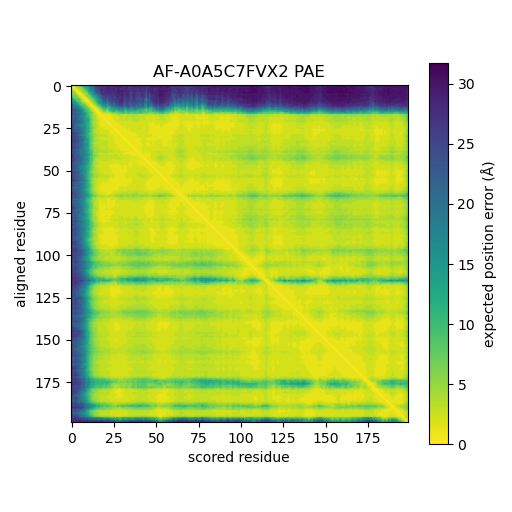86 N N . SER A 1 182 ? -0.746 7.866 -4.554 1.00 96.75 182 SER A N 1
ATOM 1387 C CA . SER A 1 182 ? 0.438 8.615 -4.990 1.00 96.75 182 SER A CA 1
ATOM 1388 C C . SER A 1 182 ? 0.984 8.084 -6.312 1.00 96.75 182 SER A C 1
ATOM 1390 O O . SER A 1 182 ? 0.988 6.879 -6.557 1.00 96.75 182 SER A O 1
ATOM 1392 N N . THR A 1 183 ? 1.476 8.990 -7.153 1.00 97.31 183 THR A N 1
ATOM 1393 C CA . THR A 1 183 ? 2.214 8.659 -8.383 1.00 97.31 183 THR A CA 1
ATOM 1394 C C . THR A 1 183 ? 3.703 8.442 -8.129 1.00 97.31 183 THR A C 1
ATOM 1396 O O . THR A 1 183 ? 4.452 8.132 -9.058 1.00 97.31 183 THR A O 1
ATOM 1399 N N . GLN A 1 184 ? 4.156 8.574 -6.877 1.00 97.88 184 GLN A N 1
ATOM 1400 C CA . GLN A 1 184 ? 5.525 8.251 -6.501 1.00 97.88 184 GLN A CA 1
ATOM 1401 C C . GLN A 1 184 ? 5.857 6.813 -6.907 1.00 97.88 184 GLN A C 1
ATOM 1403 O O . GLN A 1 184 ? 5.061 5.884 -6.730 1.00 97.88 184 GLN A O 1
ATOM 1408 N N . VAL A 1 185 ? 7.047 6.646 -7.480 1.00 98.38 185 VAL A N 1
ATOM 1409 C CA . VAL A 1 185 ? 7.591 5.331 -7.807 1.00 98.38 185 VAL A CA 1
ATOM 1410 C C . VAL A 1 185 ? 8.397 4.862 -6.608 1.00 98.38 185 VAL A C 1
ATOM 1412 O O . VAL A 1 185 ? 9.242 5.589 -6.085 1.00 98.38 185 VAL A O 1
ATOM 1415 N N . MET A 1 186 ? 8.109 3.649 -6.169 1.00 98.38 186 MET A N 1
ATOM 1416 C CA . MET A 1 186 ? 8.763 2.979 -5.061 1.00 98.38 186 MET A CA 1
ATOM 1417 C C . MET A 1 186 ? 9.591 1.821 -5.601 1.00 98.38 186 MET A C 1
ATOM 1419 O O . MET A 1 186 ? 9.170 1.127 -6.521 1.00 98.38 186 MET A O 1
ATOM 1423 N N . VAL A 1 187 ? 10.752 1.590 -5.007 1.00 98.00 187 VAL A N 1
ATOM 1424 C CA . VAL A 1 187 ? 11.615 0.444 -5.278 1.00 98.00 187 VAL A CA 1
ATOM 1425 C C . VAL A 1 187 ? 11.553 -0.530 -4.107 1.00 98.00 187 VAL A C 1
ATOM 1427 O O . VAL A 1 187 ? 11.600 -0.123 -2.940 1.00 98.00 187 VAL A O 1
ATOM 1430 N N . ARG A 1 188 ? 11.440 -1.826 -4.407 1.00 96.06 188 ARG A N 1
ATOM 1431 C CA . ARG A 1 188 ? 11.496 -2.884 -3.393 1.00 96.06 188 ARG A CA 1
ATOM 1432 C C . ARG A 1 188 ? 12.952 -3.184 -3.043 1.00 96.06 188 ARG A C 1
ATOM 1434 O O . ARG A 1 188 ? 13.719 -3.579 -3.914 1.00 96.06 188 ARG A O 1
ATOM 1441 N N . ARG A 1 189 ? 13.339 -3.036 -1.773 1.00 90.25 189 ARG A N 1
ATOM 1442 C CA . ARG A 1 189 ? 14.693 -3.347 -1.275 1.00 90.25 189 ARG A CA 1
ATOM 1443 C C . ARG A 1 189 ? 14.620 -4.062 0.064 1.00 90.25 189 ARG A 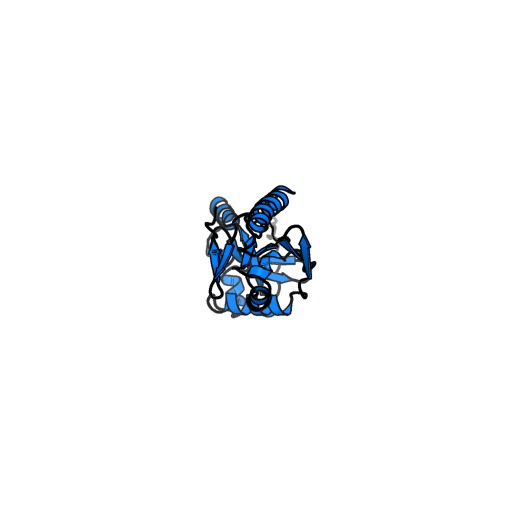C 1
ATOM 1445 O O . ARG A 1 189 ? 14.002 -3.551 0.992 1.00 90.25 189 ARG A O 1
ATOM 1452 N N . SER A 1 190 ? 15.260 -5.226 0.172 1.00 85.56 190 SER A N 1
ATOM 1453 C CA . SER A 1 190 ? 15.395 -5.982 1.430 1.00 85.56 190 SER A CA 1
ATOM 1454 C C . SER A 1 190 ? 14.082 -6.131 2.216 1.00 85.56 190 SER A C 1
ATOM 1456 O O . SER A 1 190 ? 14.037 -5.893 3.420 1.00 85.56 190 SER A O 1
ATOM 1458 N N . GLY A 1 191 ? 12.986 -6.461 1.528 1.00 86.12 191 GLY A N 1
ATOM 1459 C CA . GLY A 1 191 ? 11.683 -6.639 2.174 1.00 86.12 191 GLY A CA 1
ATOM 1460 C C . GLY A 1 191 ? 10.954 -5.339 2.554 1.00 86.12 191 GLY A C 1
ATOM 1461 O O . GLY A 1 191 ? 9.958 -5.383 3.267 1.00 86.12 191 GLY A O 1
ATOM 1462 N N . SER A 1 192 ? 11.421 -4.174 2.097 1.00 93.19 192 SER A N 1
ATOM 1463 C CA . SER A 1 192 ? 10.811 -2.863 2.368 1.00 93.19 192 SER A CA 1
ATOM 1464 C C . SER A 1 192 ? 10.683 -2.008 1.105 1.00 93.19 192 SER A C 1
ATOM 1466 O O . SER A 1 192 ? 11.306 -2.285 0.080 1.00 93.19 192 SER A O 1
ATOM 1468 N N . TRP A 1 193 ? 9.858 -0.963 1.176 1.00 97.56 193 TRP A N 1
ATOM 1469 C CA . TRP A 1 193 ? 9.678 0.011 0.097 1.00 97.56 193 TRP A CA 1
ATOM 1470 C C . TRP A 1 193 ? 10.476 1.284 0.374 1.00 97.56 193 TRP A C 1
ATOM 1472 O O . TRP A 1 193 ? 10.376 1.860 1.456 1.00 97.56 193 TRP A O 1
ATOM 1482 N N . ALA A 1 194 ? 11.227 1.748 -0.620 1.00 97.44 194 ALA A N 1
ATOM 1483 C CA . ALA A 1 194 ? 11.888 3.052 -0.616 1.00 97.44 194 ALA A CA 1
ATOM 1484 C C . ALA A 1 194 ? 11.445 3.863 -1.838 1.00 97.44 194 ALA A C 1
ATOM 1486 O O . ALA A 1 194 ? 11.015 3.280 -2.830 1.00 97.44 194 ALA A O 1
ATOM 1487 N N . LEU A 1 195 ? 11.553 5.192 -1.794 1.00 97.44 195 LEU A N 1
ATOM 1488 C CA . LEU A 1 195 ? 11.325 6.009 -2.987 1.00 97.44 195 LEU A CA 1
ATOM 1489 C C . LEU A 1 195 ? 12.406 5.729 -4.036 1.00 97.44 195 LEU A C 1
ATOM 1491 O O . LEU A 1 195 ? 13.572 5.504 -3.708 1.00 97.44 195 LEU A O 1
ATOM 1495 N N . PHE A 1 196 ? 11.992 5.699 -5.300 1.00 96.75 196 PHE A N 1
ATOM 1496 C CA . PHE A 1 196 ? 12.886 5.531 -6.433 1.00 96.75 196 PHE A CA 1
ATOM 1497 C C . PHE A 1 196 ? 13.264 6.895 -7.019 1.00 96.75 196 PHE A C 1
ATOM 1499 O O . PHE A 1 196 ? 12.467 7.532 -7.712 1.00 96.75 196 PHE A O 1
ATOM 1506 N N . ASP A 1 197 ? 14.511 7.298 -6.775 1.00 86.31 197 ASP A N 1
ATOM 1507 C CA . ASP A 1 197 ? 15.073 8.587 -7.202 1.00 86.31 197 ASP A CA 1
ATOM 1508 C C . ASP A 1 197 ? 15.678 8.556 -8.622 1.00 86.31 197 ASP A C 1
ATOM 1510 O O . ASP A 1 197 ? 16.365 9.493 -9.027 1.00 86.31 197 ASP A O 1
ATOM 1514 N N . GLY A 1 198 ? 15.469 7.475 -9.384 1.00 71.38 198 GLY A N 1
ATOM 1515 C CA . GLY A 1 198 ? 16.001 7.357 -10.743 1.00 71.38 198 GLY A CA 1
ATOM 1516 C C . GLY A 1 198 ? 15.339 8.347 -11.703 1.00 71.38 198 GLY A C 1
ATOM 1517 O O . GLY A 1 198 ? 14.103 8.383 -11.791 1.00 71.38 198 GLY A O 1
ATOM 1518 N N . GLN A 1 199 ? 16.177 9.139 -12.387 1.00 52.00 199 GLN A N 1
ATOM 1519 C CA . GLN A 1 199 ? 15.786 10.026 -13.489 1.00 52.00 199 GLN A CA 1
ATOM 1520 C C . GLN A 1 199 ? 15.370 9.234 -14.723 1.00 52.00 199 GLN A C 1
ATOM 1522 O O . GLN A 1 199 ? 16.068 8.246 -15.042 1.00 52.00 199 GLN A O 1
#

Organism: NCBI:txid2603288

Mean predicted aligned error: 5.76 Å

Sequence (199 aa):
MFGLFKKKAPAQAALPALRADQLQPRLKHINFLRALQAAGVPPEQQPSHAPLCGELIVTYAFDLPDSFMMATPKLVESVAVSATALPGIARANLERALPQPKFFAKDGCKVAVTGEDLEATLLLVDGLWDAMASQVRGDILVSAPRRDRILMCDSADPNAVVTLREQAQQFFDEHNDAHRLSTQVMVRRSGSWALFDGQ

Nearest PDB structures (foldseek):
  5dxn-assembly1_A  TM=3.595E-01  e=2.935E-01  Aspergillus fumigatus Af293
  4v8s-assembly2_BC  TM=3.234E-01  e=1.261E+00  Saccharolobus shibatae B12
  4c45-assembly1_A  TM=3.042E-01  e=8.636E+00  Homo sapiens

Radius of gyration: 20.15 Å; Cα contacts (8 Å, |Δi|>4): 339; chains: 1; bounding box: 67×40×55 Å

Foldseek 3Di:
DDDDDDDDDPDDPPDPDFALLQKAKAKAFLVVVVVCVVVVPDLQRDFLWDDAEDRIIIGIWGDDPVDIGTHGCVNCVSNVHHSVCRLVSNLVSCVVPFADWDWDDDFQKTKTARPPLQSVCCLSVLVVLVVCCVVEPAWWKWDDQFRRIIMIGHPVDVRVVVVLLVVSVVVNVVDDDNGTHDSFIWTDDPSGTYTDPDD